Protein AF-A0A6J4HFC7-F1 (afdb_monomer_lite)

Radius of gyration: 26.29 Å; chains: 1; bounding box: 52×39×76 Å

Sequence (349 aa):
MLPPWLAQRFPADNPAAALLNLLHLAGFAVTATTVREAVAAHPSYPAVSFAALGDILTGWGLDSLPLRIGPEELAHVRLPALVLLADDGGTYGVVYEATATTVRYLHPRTGWHNDSLAQFAARWPGAALLVDPGDVHEEPDYARKREAETVRRRLDAAQRKVELVPGLLSADECDYLLGLAAPRFAPSAVIGADGVRTHAGRTSHTAKLFLPGEARLEAVCDRLAGRLGVPVRYCEYFQCVRYEAGQFYGEHLDTLDEGTPPGADEVARRGQRALTVLVYLNEDFEGGETHFPRLDRKVTPQRGAGLLFYLLDRHGKPDPDARHAGLPVFSGTKYALNVWVRTRPFREE

Structure (mmCIF, N/CA/C/O backbone):
data_AF-A0A6J4HFC7-F1
#
_entry.id   AF-A0A6J4HFC7-F1
#
loop_
_atom_site.group_PDB
_atom_site.id
_atom_site.type_symbol
_atom_site.label_atom_id
_atom_site.label_alt_id
_atom_site.label_comp_id
_atom_site.label_asym_id
_atom_site.label_entity_id
_atom_site.label_seq_id
_atom_site.pdbx_PDB_ins_code
_atom_site.Cartn_x
_atom_site.Cartn_y
_atom_site.Cartn_z
_atom_site.occupancy
_atom_site.B_iso_or_equiv
_atom_site.auth_seq_id
_atom_site.auth_comp_id
_atom_site.auth_asym_id
_atom_site.auth_atom_id
_atom_site.pdbx_PDB_model_num
ATOM 1 N N . MET A 1 1 ? -3.089 -11.859 -27.675 1.00 36.12 1 MET A N 1
ATOM 2 C CA . MET A 1 1 ? -3.767 -10.860 -26.815 1.00 36.12 1 MET A CA 1
ATOM 3 C C . MET A 1 1 ? -2.701 -10.271 -25.903 1.00 36.12 1 MET A C 1
ATOM 5 O O . MET A 1 1 ? -1.929 -11.050 -25.363 1.00 36.12 1 MET A O 1
ATOM 9 N N . LEU A 1 2 ? -2.568 -8.945 -25.822 1.00 44.84 2 LEU A N 1
ATOM 10 C CA . LEU A 1 2 ? -1.504 -8.312 -25.028 1.00 44.84 2 LEU A CA 1
ATOM 11 C C . LEU A 1 2 ? -1.776 -8.472 -23.520 1.00 44.84 2 LEU A C 1
ATOM 13 O O . LEU A 1 2 ? -2.945 -8.435 -23.127 1.00 44.84 2 LEU A O 1
ATOM 17 N N . PRO A 1 3 ? -0.744 -8.624 -22.670 1.00 43.59 3 PRO A N 1
ATOM 18 C CA . PRO A 1 3 ? -0.948 -8.709 -21.231 1.00 43.59 3 PRO A CA 1
ATOM 19 C C . PRO A 1 3 ? -1.532 -7.404 -20.647 1.00 43.59 3 PRO A C 1
ATOM 21 O O . PRO A 1 3 ? -1.077 -6.321 -21.017 1.00 43.59 3 PRO A O 1
ATOM 24 N N . PRO A 1 4 ? -2.475 -7.459 -19.685 1.00 40.72 4 PRO A N 1
ATOM 25 C CA . PRO A 1 4 ? -3.083 -6.268 -19.072 1.00 40.72 4 PRO A CA 1
ATOM 26 C C . PRO A 1 4 ? -2.095 -5.310 -18.385 1.00 40.72 4 PRO A C 1
ATOM 28 O O . PRO A 1 4 ? -2.395 -4.131 -18.218 1.00 40.72 4 PRO A O 1
ATOM 31 N N . TRP A 1 5 ? -0.914 -5.797 -17.986 1.00 52.38 5 TRP A N 1
ATOM 32 C CA . TRP A 1 5 ? 0.127 -4.994 -17.330 1.00 52.38 5 TRP A CA 1
ATOM 33 C C . TRP A 1 5 ? 0.896 -4.073 -18.288 1.00 52.38 5 TRP A C 1
ATOM 35 O O . TRP A 1 5 ? 1.606 -3.179 -17.835 1.00 52.38 5 TRP A O 1
ATOM 45 N N . LEU A 1 6 ? 0.716 -4.264 -19.596 1.00 51.03 6 LEU A N 1
ATOM 46 C CA . LEU A 1 6 ? 1.424 -3.554 -20.655 1.00 51.03 6 LEU A CA 1
ATOM 47 C C . LEU A 1 6 ? 0.826 -2.168 -20.982 1.00 51.03 6 LEU A C 1
ATOM 49 O O . LEU A 1 6 ? 1.382 -1.410 -21.774 1.00 51.03 6 LEU A O 1
ATOM 53 N N . ALA A 1 7 ? -0.323 -1.829 -20.388 1.00 41.41 7 ALA A N 1
ATOM 54 C CA . ALA A 1 7 ? -0.985 -0.533 -20.525 1.00 41.41 7 ALA A CA 1
ATOM 55 C C . ALA A 1 7 ? -0.464 0.454 -19.468 1.00 41.41 7 ALA A C 1
ATOM 57 O O . ALA A 1 7 ? -1.165 0.843 -18.531 1.00 41.41 7 ALA A O 1
ATOM 58 N N . GLN A 1 8 ? 0.796 0.852 -19.593 1.00 47.28 8 GLN A N 1
ATOM 59 C CA . GLN A 1 8 ? 1.380 1.869 -18.731 1.00 47.28 8 GLN A CA 1
ATOM 60 C C . GLN A 1 8 ? 0.958 3.279 -19.195 1.00 47.28 8 GLN A C 1
ATOM 62 O O . GLN A 1 8 ? 1.524 3.846 -20.121 1.00 47.28 8 GLN A O 1
ATOM 67 N N . ARG A 1 9 ? -0.021 3.881 -18.497 1.00 46.44 9 ARG A N 1
ATOM 68 C CA . ARG A 1 9 ? -0.224 5.345 -18.449 1.00 46.44 9 ARG A CA 1
ATOM 69 C C . ARG A 1 9 ? 0.897 5.966 -17.604 1.00 46.44 9 ARG A C 1
ATOM 71 O O . ARG A 1 9 ? 0.714 6.138 -16.403 1.00 46.44 9 ARG A O 1
ATOM 78 N N . PHE A 1 10 ? 2.063 6.240 -18.191 1.00 47.44 10 PHE A N 1
ATOM 79 C CA . PHE A 1 10 ? 3.218 6.812 -17.478 1.00 47.44 10 PHE A CA 1
ATOM 80 C C . PHE A 1 10 ? 3.604 8.151 -18.111 1.00 47.44 10 PHE A C 1
ATOM 82 O O . PHE A 1 10 ? 4.343 8.173 -19.091 1.00 47.44 10 PHE A O 1
ATOM 89 N N . PRO A 1 11 ? 3.116 9.287 -17.582 1.00 44.72 11 PRO A N 1
ATOM 90 C CA . PRO A 1 11 ? 3.412 10.585 -18.178 1.00 44.72 11 PRO A CA 1
ATOM 91 C C . PRO A 1 11 ? 4.783 11.185 -17.810 1.00 44.72 11 PRO A C 1
ATOM 93 O O . PRO A 1 11 ? 5.093 12.236 -18.357 1.00 44.72 11 PRO A O 1
ATOM 96 N N . ALA A 1 12 ? 5.591 10.597 -16.906 1.00 49.06 12 ALA A N 1
ATOM 97 C CA . ALA A 1 12 ? 6.731 11.329 -16.313 1.00 49.06 12 ALA A CA 1
ATOM 98 C C . ALA A 1 12 ? 8.105 10.618 -16.203 1.00 49.06 12 ALA A C 1
ATOM 100 O O . ALA A 1 12 ? 9.099 11.332 -16.153 1.00 49.06 12 ALA A O 1
ATOM 101 N N . ASP A 1 13 ? 8.220 9.282 -16.245 1.00 56.78 13 ASP A N 1
ATOM 102 C CA . ASP A 1 13 ? 9.521 8.587 -16.083 1.00 56.78 13 ASP A CA 1
ATOM 103 C C . ASP A 1 13 ? 9.951 7.853 -17.369 1.00 56.78 13 ASP A C 1
ATOM 105 O O . ASP A 1 13 ? 9.789 6.640 -17.505 1.00 56.78 13 ASP A O 1
ATOM 109 N N . ASN A 1 14 ? 10.499 8.601 -18.331 1.00 75.12 14 ASN A N 1
ATOM 110 C CA . ASN A 1 14 ? 10.870 8.118 -19.672 1.00 75.12 14 ASN A CA 1
ATOM 111 C C . ASN A 1 14 ? 11.854 6.913 -19.661 1.00 75.12 14 ASN A C 1
ATOM 113 O O . ASN A 1 14 ? 11.512 5.877 -20.234 1.00 75.12 14 ASN A O 1
ATOM 117 N N . PRO A 1 15 ? 13.016 6.956 -18.970 1.00 84.44 15 PRO A N 1
ATOM 118 C CA . PRO A 1 15 ? 13.951 5.824 -18.953 1.00 84.44 15 PRO A CA 1
ATOM 119 C C . PRO A 1 15 ? 13.475 4.634 -18.104 1.00 84.44 15 PRO A C 1
ATOM 121 O O . PRO A 1 15 ? 13.633 3.491 -18.524 1.00 84.44 15 PRO A O 1
ATOM 124 N N . ALA A 1 16 ? 12.860 4.868 -16.937 1.00 87.25 16 ALA A N 1
ATOM 125 C CA . ALA A 1 16 ? 12.442 3.780 -16.046 1.00 87.25 16 ALA A CA 1
ATOM 126 C C . ALA A 1 16 ? 11.273 2.971 -16.624 1.00 87.25 16 ALA A C 1
ATOM 128 O O . ALA A 1 16 ? 11.288 1.743 -16.569 1.00 87.25 16 ALA A O 1
ATOM 129 N N . ALA A 1 17 ? 10.276 3.638 -17.215 1.00 83.94 17 ALA A N 1
ATOM 130 C CA . ALA A 1 17 ? 9.160 2.945 -17.853 1.00 83.94 17 ALA A CA 1
ATOM 131 C C . ALA A 1 17 ? 9.633 2.113 -19.055 1.00 83.94 17 ALA A C 1
ATOM 133 O O . ALA A 1 17 ? 9.225 0.962 -19.216 1.00 83.94 17 ALA A O 1
ATOM 134 N N . ALA A 1 18 ? 10.521 2.667 -19.886 1.00 87.75 18 ALA A N 1
ATOM 135 C CA . ALA A 1 18 ? 11.036 1.960 -21.050 1.00 87.75 18 ALA A CA 1
ATOM 136 C C . ALA A 1 18 ? 11.929 0.767 -20.657 1.00 87.75 18 ALA A C 1
ATOM 138 O O . ALA A 1 18 ? 11.755 -0.318 -21.211 1.00 87.75 18 ALA A O 1
ATOM 139 N N . LEU A 1 19 ? 12.798 0.924 -19.649 1.00 91.44 19 LEU A N 1
ATOM 140 C CA . LEU A 1 19 ? 13.609 -0.172 -19.107 1.00 91.44 19 LEU A CA 1
ATOM 141 C C . LEU A 1 19 ? 12.741 -1.286 -18.497 1.00 91.44 19 LEU A C 1
ATOM 143 O O . LEU A 1 19 ? 12.976 -2.462 -18.757 1.00 91.44 19 LEU A O 1
ATOM 147 N N . LEU A 1 20 ? 11.703 -0.932 -17.735 1.00 90.75 20 LEU A N 1
ATOM 148 C CA . LEU A 1 20 ? 10.767 -1.904 -17.163 1.00 90.75 20 LEU A CA 1
ATOM 149 C C . LEU A 1 20 ? 10.064 -2.724 -18.254 1.00 90.75 20 LEU A C 1
ATOM 151 O O . LEU A 1 20 ? 10.001 -3.949 -18.166 1.00 90.75 20 LEU A O 1
ATOM 155 N N . ASN A 1 21 ? 9.560 -2.050 -19.292 1.00 87.31 21 ASN A N 1
ATOM 156 C CA . ASN A 1 21 ? 8.894 -2.712 -20.411 1.00 87.31 21 ASN A CA 1
ATOM 157 C C . ASN A 1 21 ? 9.854 -3.619 -21.190 1.00 87.31 21 ASN A C 1
ATOM 159 O O . ASN A 1 21 ? 9.468 -4.728 -21.552 1.00 87.31 21 ASN A O 1
ATOM 163 N N . LEU A 1 22 ? 11.092 -3.169 -21.425 1.00 92.19 22 LEU A N 1
ATOM 164 C CA . LEU A 1 22 ? 12.136 -3.977 -22.055 1.00 92.19 22 LEU A CA 1
ATOM 165 C C . LEU A 1 22 ? 12.359 -5.279 -21.283 1.00 92.19 22 LEU A C 1
ATOM 167 O O . LEU A 1 22 ? 12.294 -6.350 -21.877 1.00 92.19 22 LEU A O 1
ATOM 171 N N . LEU A 1 23 ? 12.563 -5.186 -19.969 1.00 92.56 23 LEU A N 1
ATOM 172 C CA . LEU A 1 23 ? 12.847 -6.340 -19.117 1.00 92.56 23 LEU A CA 1
ATOM 173 C C . LEU A 1 23 ? 11.690 -7.332 -19.084 1.00 92.56 23 LEU A C 1
ATOM 175 O O . LEU A 1 23 ? 11.904 -8.525 -19.282 1.00 92.56 23 LEU A O 1
ATOM 179 N N . HIS A 1 24 ? 10.452 -6.855 -18.929 1.00 89.56 24 HIS A N 1
ATOM 180 C CA . HIS A 1 24 ? 9.299 -7.756 -18.953 1.00 89.56 24 HIS A CA 1
ATOM 181 C C . HIS A 1 24 ? 9.097 -8.421 -20.319 1.00 89.56 24 HIS A C 1
ATOM 183 O O . HIS A 1 24 ? 8.718 -9.589 -20.370 1.00 89.56 24 HIS A O 1
ATOM 189 N N . LEU A 1 25 ? 9.345 -7.708 -21.423 1.00 87.62 25 LEU A N 1
ATOM 190 C CA . LEU A 1 25 ? 9.275 -8.287 -22.770 1.00 87.62 25 LEU A CA 1
ATOM 191 C C . LEU A 1 25 ? 10.420 -9.273 -23.037 1.00 87.62 25 LEU A C 1
ATOM 193 O O . LEU A 1 25 ? 10.217 -10.234 -23.775 1.00 87.62 25 LEU A O 1
ATOM 197 N N . ALA A 1 26 ? 11.585 -9.059 -22.423 1.00 89.88 26 ALA A N 1
ATOM 198 C CA . ALA A 1 26 ? 12.722 -9.976 -22.457 1.00 89.88 26 ALA A CA 1
ATOM 199 C C . ALA A 1 26 ? 12.538 -11.195 -21.531 1.00 89.88 26 ALA A C 1
ATOM 201 O O . ALA A 1 26 ? 13.394 -12.072 -21.502 1.00 89.88 26 ALA A O 1
ATOM 202 N N . GLY A 1 27 ? 11.429 -11.277 -20.785 1.00 89.31 27 GLY A N 1
ATOM 203 C CA . GLY A 1 27 ? 11.146 -12.390 -19.876 1.00 89.31 27 GLY A CA 1
ATOM 204 C C . GLY A 1 27 ? 11.825 -12.283 -18.509 1.00 89.31 27 GLY A C 1
ATOM 205 O O . GLY A 1 27 ? 11.828 -13.261 -17.770 1.00 89.31 27 GLY A O 1
ATOM 206 N N . PHE A 1 28 ? 12.362 -11.114 -18.151 1.00 92.50 28 PHE A N 1
ATOM 207 C CA . PHE A 1 28 ? 12.938 -10.850 -16.835 1.00 92.50 28 PHE A CA 1
ATOM 208 C C . PHE A 1 28 ? 11.901 -10.227 -15.891 1.00 92.50 28 PHE A C 1
ATOM 210 O O . PHE A 1 28 ? 11.383 -9.127 -16.121 1.00 92.50 28 PHE A O 1
ATOM 217 N N . ALA A 1 29 ? 11.585 -10.925 -14.804 1.00 92.31 29 ALA A N 1
ATOM 218 C CA . ALA A 1 29 ? 10.619 -10.491 -13.812 1.00 92.31 29 ALA A CA 1
ATOM 219 C C . ALA A 1 29 ? 11.246 -9.488 -12.829 1.00 92.31 29 ALA A C 1
ATOM 221 O O . ALA A 1 29 ? 12.048 -9.827 -11.965 1.00 92.31 29 ALA A O 1
ATOM 222 N N . VAL A 1 30 ? 10.841 -8.224 -12.952 1.00 92.75 30 VAL A N 1
ATOM 223 C CA . VAL A 1 30 ? 11.290 -7.124 -12.089 1.00 92.75 30 VAL A CA 1
ATOM 224 C C . VAL A 1 30 ? 10.116 -6.233 -11.695 1.00 92.75 30 VAL A C 1
ATOM 226 O O . VAL A 1 30 ? 9.122 -6.107 -12.419 1.00 92.75 30 VAL A O 1
ATOM 229 N N . THR A 1 31 ? 10.172 -5.636 -10.516 1.00 92.00 31 THR A N 1
ATOM 230 C CA . THR A 1 31 ? 9.164 -4.695 -10.028 1.00 92.00 31 THR A CA 1
ATOM 231 C C . THR A 1 31 ? 9.395 -3.293 -10.588 1.00 92.00 31 THR A C 1
ATOM 233 O O . THR A 1 31 ? 10.522 -2.874 -10.854 1.00 92.00 31 THR A O 1
ATOM 236 N N . ALA A 1 32 ? 8.314 -2.524 -10.757 1.00 89.25 32 ALA A N 1
ATOM 237 C CA . ALA A 1 32 ? 8.424 -1.135 -11.209 1.00 89.25 32 ALA A CA 1
ATOM 238 C C . ALA A 1 32 ? 9.190 -0.270 -10.193 1.00 89.25 32 ALA A C 1
ATOM 240 O O . ALA A 1 32 ? 9.837 0.705 -10.566 1.00 89.25 32 ALA A O 1
ATOM 241 N N . THR A 1 33 ? 9.102 -0.636 -8.914 1.00 88.38 33 THR A N 1
ATOM 242 C CA . THR A 1 33 ? 9.824 -0.016 -7.799 1.00 88.38 33 THR A CA 1
ATOM 243 C C . THR A 1 33 ? 11.327 -0.129 -7.979 1.00 88.38 33 THR A C 1
ATOM 245 O O . THR A 1 33 ? 11.986 0.905 -8.036 1.00 88.38 33 THR A O 1
ATOM 248 N N . THR A 1 34 ? 11.843 -1.352 -8.144 1.00 92.50 34 THR A N 1
ATOM 249 C CA . THR A 1 34 ? 13.277 -1.595 -8.338 1.00 92.50 34 THR A CA 1
ATOM 250 C C . THR A 1 34 ? 13.814 -0.797 -9.517 1.00 92.50 34 THR A C 1
ATOM 252 O O . THR A 1 34 ? 14.826 -0.111 -9.389 1.00 92.50 34 THR A O 1
ATOM 255 N N . VAL A 1 35 ? 13.108 -0.826 -10.653 1.00 91.88 35 VAL A N 1
ATOM 256 C CA . VAL A 1 35 ? 13.547 -0.100 -11.851 1.00 91.88 35 VAL A CA 1
ATOM 257 C C . VAL A 1 35 ? 13.568 1.410 -11.617 1.00 91.88 35 VAL A C 1
ATOM 259 O O . VAL A 1 35 ? 14.553 2.069 -11.942 1.00 91.88 35 VAL A O 1
ATOM 262 N N . ARG A 1 36 ? 12.508 1.973 -11.025 1.00 88.00 36 ARG A N 1
ATOM 263 C CA . ARG A 1 36 ? 12.439 3.411 -10.729 1.00 88.00 36 ARG A CA 1
ATOM 264 C C . ARG A 1 36 ? 13.534 3.859 -9.770 1.00 88.00 36 ARG A C 1
ATOM 266 O O . ARG A 1 36 ? 14.158 4.884 -10.020 1.00 88.00 36 ARG A O 1
ATOM 273 N N . GLU A 1 37 ? 13.751 3.118 -8.689 1.00 89.31 37 GLU A N 1
ATOM 274 C CA . GLU A 1 37 ? 14.757 3.459 -7.682 1.00 89.31 37 GLU A CA 1
ATOM 275 C C . GLU A 1 37 ? 16.169 3.370 -8.258 1.00 89.31 37 GLU A C 1
ATOM 277 O O . GLU A 1 37 ? 16.948 4.298 -8.065 1.00 89.31 37 GLU A O 1
ATOM 282 N N . ALA A 1 38 ? 16.482 2.331 -9.037 1.00 92.44 38 ALA A N 1
ATOM 283 C CA . ALA A 1 38 ? 17.795 2.203 -9.666 1.00 92.44 38 ALA A CA 1
ATOM 284 C C . ALA A 1 38 ? 18.071 3.321 -10.681 1.00 92.44 38 ALA A C 1
ATOM 286 O O . ALA A 1 38 ? 19.151 3.908 -10.680 1.00 92.44 38 ALA A O 1
ATOM 287 N N . VAL A 1 39 ? 17.079 3.666 -11.508 1.00 90.88 39 VAL A N 1
ATOM 288 C CA . VAL A 1 39 ? 17.199 4.764 -12.478 1.00 90.88 39 VAL A CA 1
ATOM 289 C C . VAL A 1 39 ? 17.336 6.117 -11.774 1.00 90.88 39 VAL A C 1
ATOM 291 O O . VAL A 1 39 ? 18.172 6.920 -12.181 1.00 90.88 39 VAL A O 1
ATOM 294 N N . ALA A 1 40 ? 16.559 6.369 -10.716 1.00 88.44 40 ALA A N 1
ATOM 295 C CA . ALA A 1 40 ? 16.613 7.618 -9.955 1.00 88.44 40 ALA A CA 1
ATOM 296 C C . ALA A 1 40 ? 17.887 7.759 -9.103 1.00 88.44 40 ALA A C 1
ATOM 298 O O . ALA A 1 40 ? 18.349 8.875 -8.879 1.00 88.44 40 ALA A O 1
ATOM 299 N N . ALA A 1 41 ? 18.450 6.645 -8.628 1.00 90.31 41 ALA A N 1
ATOM 300 C CA . ALA A 1 41 ? 19.681 6.623 -7.840 1.00 90.31 41 ALA A CA 1
ATOM 301 C C . ALA A 1 41 ? 20.952 6.731 -8.697 1.00 90.31 41 ALA A C 1
ATOM 303 O O . ALA A 1 41 ? 22.029 6.991 -8.159 1.00 90.31 41 ALA A O 1
ATOM 304 N N . HIS A 1 42 ? 20.855 6.527 -10.015 1.00 92.56 42 HIS A N 1
ATOM 305 C CA . HIS A 1 42 ? 22.013 6.598 -10.895 1.00 92.56 42 HIS A CA 1
ATOM 306 C C . HIS A 1 42 ? 22.585 8.033 -10.951 1.00 92.56 42 HIS A C 1
ATOM 308 O O . HIS A 1 42 ? 21.817 8.978 -11.152 1.00 92.56 42 HIS A O 1
ATOM 314 N N . PRO A 1 43 ? 23.918 8.237 -10.869 1.00 91.38 43 PRO A N 1
ATOM 315 C CA . PRO A 1 43 ? 24.531 9.575 -10.845 1.00 91.38 43 PRO A CA 1
ATOM 316 C C . PRO A 1 43 ? 24.204 10.472 -12.044 1.00 91.38 43 PRO A C 1
ATOM 318 O O . PRO A 1 43 ? 24.319 11.691 -11.961 1.00 91.38 43 PRO A O 1
ATOM 321 N N . SER A 1 44 ? 23.822 9.876 -13.174 1.00 86.88 44 SER A N 1
ATOM 322 C CA . SER A 1 44 ? 23.463 10.606 -14.393 1.00 86.88 44 SER A CA 1
ATOM 323 C C . SER A 1 44 ? 21.991 11.032 -14.454 1.00 86.88 44 SER A C 1
ATOM 325 O O . SER A 1 44 ? 21.586 11.642 -15.443 1.00 86.88 44 SER A O 1
ATOM 327 N N . TYR A 1 45 ? 21.158 10.680 -13.471 1.00 83.19 45 TYR A N 1
ATOM 328 C CA . TYR A 1 45 ? 19.749 11.075 -13.452 1.00 83.19 45 TYR A CA 1
ATOM 329 C C . TYR A 1 45 ? 19.610 12.613 -13.394 1.00 83.19 45 TYR A C 1
ATOM 331 O O . TYR A 1 45 ? 20.334 13.255 -12.632 1.00 83.19 45 TYR A O 1
ATOM 339 N N . PRO A 1 46 ? 18.701 13.245 -14.172 1.00 77.00 46 PRO A N 1
ATOM 340 C CA . PRO A 1 46 ? 17.646 12.651 -15.009 1.00 77.00 46 PRO A CA 1
ATOM 341 C C . PRO A 1 46 ? 18.065 12.280 -16.445 1.00 77.00 46 PRO A C 1
ATOM 343 O O . PRO A 1 46 ? 17.280 11.672 -17.173 1.00 77.00 46 PRO A O 1
ATOM 346 N N . ALA A 1 47 ? 19.287 12.609 -16.869 1.00 79.69 47 ALA A N 1
ATOM 347 C CA . ALA A 1 47 ? 19.812 12.347 -18.212 1.00 79.69 47 ALA A CA 1
ATOM 348 C C . ALA A 1 47 ? 20.471 10.955 -18.314 1.00 79.69 47 ALA A C 1
ATOM 350 O O . ALA A 1 47 ? 21.672 10.812 -18.548 1.00 79.69 47 ALA A O 1
ATOM 351 N N . VAL A 1 48 ? 19.682 9.902 -18.104 1.00 83.12 48 VAL A N 1
ATOM 352 C CA . VAL A 1 48 ? 20.164 8.512 -18.128 1.00 83.12 48 VAL A CA 1
ATOM 353 C C . VAL A 1 48 ? 20.397 8.067 -19.574 1.00 83.12 48 VAL A C 1
ATOM 355 O O . VAL A 1 48 ? 19.463 8.111 -20.367 1.00 83.12 48 VAL A O 1
ATOM 358 N N . SER A 1 49 ? 21.629 7.674 -19.920 1.00 89.12 49 SER A N 1
ATOM 359 C CA . SER A 1 49 ? 22.052 7.191 -21.249 1.00 89.12 49 SER A CA 1
ATOM 360 C C . SER A 1 49 ? 22.001 5.658 -21.354 1.00 89.12 49 SER A C 1
ATOM 362 O O . SER A 1 49 ? 21.820 4.980 -20.347 1.00 89.12 49 SER A O 1
ATOM 364 N N . PHE A 1 50 ? 22.229 5.075 -22.540 1.00 91.44 50 PHE A N 1
ATOM 365 C CA . PHE A 1 50 ? 22.364 3.612 -22.666 1.00 91.44 50 PHE A CA 1
ATOM 366 C C . PHE A 1 50 ? 23.524 3.030 -21.858 1.00 91.44 50 PHE A C 1
ATOM 368 O O . PHE A 1 50 ? 23.383 1.926 -21.352 1.00 91.44 50 PHE A O 1
ATOM 375 N N . ALA A 1 51 ? 24.631 3.761 -21.699 1.00 90.19 51 ALA A N 1
ATOM 376 C CA . ALA A 1 51 ? 25.728 3.318 -20.840 1.00 90.19 51 ALA A CA 1
ATOM 377 C C . ALA A 1 51 ? 25.265 3.224 -19.378 1.00 90.19 51 ALA A C 1
ATOM 379 O O . ALA A 1 51 ? 25.409 2.180 -18.761 1.00 90.19 51 ALA A O 1
ATOM 380 N N . ALA A 1 52 ? 24.582 4.260 -18.880 1.00 91.75 52 ALA A N 1
ATOM 381 C CA . ALA A 1 52 ? 24.017 4.264 -17.532 1.00 91.75 52 ALA A CA 1
ATOM 382 C C . ALA A 1 52 ? 22.963 3.159 -17.321 1.00 91.75 52 ALA A C 1
ATOM 384 O O . ALA A 1 52 ? 22.909 2.532 -16.267 1.00 91.75 52 ALA A O 1
ATOM 385 N N . LEU A 1 53 ? 22.117 2.896 -18.324 1.00 93.19 53 LEU A N 1
ATOM 386 C CA . LEU A 1 53 ? 21.167 1.780 -18.271 1.00 93.19 53 LEU A CA 1
ATOM 387 C C . LEU A 1 53 ? 21.889 0.425 -18.285 1.00 93.19 53 LEU A C 1
ATOM 389 O O . LEU A 1 53 ? 21.477 -0.477 -17.563 1.00 93.19 53 LEU A O 1
ATOM 393 N N . GLY A 1 54 ? 22.973 0.293 -19.053 1.00 93.88 54 GLY A N 1
ATOM 394 C CA . GLY A 1 54 ? 23.832 -0.890 -19.052 1.00 93.88 54 GLY A CA 1
ATOM 395 C C . GLY A 1 54 ? 24.517 -1.129 -17.705 1.00 93.88 54 GLY A C 1
ATOM 396 O O . GLY A 1 54 ? 24.556 -2.267 -17.241 1.00 93.88 54 GLY A O 1
ATOM 397 N N . ASP A 1 55 ? 24.969 -0.070 -17.029 1.00 93.25 55 ASP A N 1
ATOM 398 C CA . ASP A 1 55 ? 25.544 -0.151 -15.679 1.00 93.25 55 ASP A CA 1
ATOM 399 C C . ASP A 1 55 ? 24.506 -0.662 -14.662 1.00 93.25 55 ASP A C 1
ATOM 401 O O . ASP A 1 55 ? 24.800 -1.547 -13.855 1.00 93.25 55 ASP A O 1
ATOM 405 N N . ILE A 1 56 ? 23.264 -0.161 -14.737 1.00 93.31 56 ILE A N 1
ATOM 406 C CA . ILE A 1 56 ? 22.144 -0.638 -13.905 1.00 93.31 56 ILE A CA 1
ATOM 407 C C . ILE A 1 56 ? 21.873 -2.129 -14.154 1.00 93.31 56 ILE A C 1
ATOM 409 O O . ILE A 1 56 ? 21.754 -2.896 -13.200 1.00 93.31 56 ILE A O 1
ATOM 413 N N . LEU A 1 57 ? 21.793 -2.539 -15.424 1.00 93.50 57 LEU A N 1
ATOM 414 C CA . LEU A 1 57 ? 21.554 -3.930 -15.826 1.00 93.50 57 LEU A CA 1
ATOM 415 C C . LEU A 1 57 ? 22.676 -4.862 -15.355 1.00 93.50 57 LEU A C 1
ATOM 417 O O . LEU A 1 57 ? 22.397 -5.917 -14.785 1.00 93.50 57 LEU A O 1
ATOM 421 N N . THR A 1 58 ? 23.930 -4.426 -15.487 1.00 91.75 58 THR A N 1
ATOM 422 C CA . THR A 1 58 ? 25.108 -5.152 -14.989 1.00 91.75 58 THR A CA 1
ATOM 423 C C . THR A 1 58 ? 25.028 -5.345 -13.474 1.00 91.75 58 THR A C 1
ATOM 425 O O . THR A 1 58 ? 25.321 -6.426 -12.967 1.00 91.75 58 THR A O 1
ATOM 428 N N . GLY A 1 59 ? 24.554 -4.333 -12.737 1.00 88.19 59 GLY A N 1
ATOM 429 C CA . GLY A 1 59 ? 24.291 -4.434 -11.298 1.00 88.19 59 GLY A CA 1
ATOM 430 C C . GLY A 1 59 ? 23.239 -5.486 -10.917 1.00 88.19 59 GLY A C 1
ATOM 431 O O . GLY A 1 59 ? 23.209 -5.927 -9.768 1.00 88.19 59 GLY A O 1
ATOM 432 N N . TRP A 1 60 ? 22.400 -5.917 -11.861 1.00 89.06 60 TRP A N 1
ATOM 433 C CA . TRP A 1 60 ? 21.432 -7.008 -11.698 1.00 89.06 60 TRP A CA 1
ATOM 434 C C . TRP A 1 60 ? 21.900 -8.336 -12.307 1.00 89.06 60 TRP A C 1
ATOM 436 O O . TRP A 1 60 ? 21.138 -9.300 -12.300 1.00 89.06 60 TRP A O 1
ATOM 446 N N . GLY A 1 61 ? 23.138 -8.400 -12.806 1.00 88.75 61 GLY A N 1
ATOM 447 C CA . GLY A 1 61 ? 23.688 -9.585 -13.466 1.00 88.75 61 GLY A CA 1
ATOM 448 C C . GLY A 1 61 ? 23.123 -9.829 -14.867 1.00 88.75 61 GLY A C 1
ATOM 449 O O . GLY A 1 61 ? 23.151 -10.964 -15.328 1.00 88.75 61 GLY A O 1
ATOM 450 N N . LEU A 1 62 ? 22.586 -8.792 -15.517 1.00 91.69 62 LEU A N 1
ATOM 451 C CA . LEU A 1 62 ? 22.049 -8.870 -16.873 1.00 91.69 62 LEU A CA 1
ATOM 452 C C . LEU A 1 62 ? 23.057 -8.310 -17.868 1.00 91.69 62 LEU A C 1
ATOM 454 O O . LEU A 1 62 ? 23.529 -7.178 -17.716 1.00 91.69 62 LEU A O 1
ATOM 458 N N . ASP A 1 63 ? 23.320 -9.075 -18.921 1.00 92.06 63 ASP A N 1
ATOM 459 C CA . ASP A 1 63 ? 24.165 -8.613 -20.008 1.00 92.06 63 ASP A CA 1
ATOM 460 C C . ASP A 1 63 ? 23.392 -7.628 -20.881 1.00 92.06 63 ASP A C 1
ATOM 462 O O . ASP A 1 63 ? 22.201 -7.785 -21.178 1.00 92.06 63 ASP A O 1
ATOM 466 N N . SER A 1 64 ? 24.084 -6.580 -21.314 1.00 94.25 64 SER A N 1
ATOM 467 C CA . SER A 1 64 ? 23.513 -5.595 -22.219 1.00 94.25 64 SER A CA 1
ATOM 468 C C . SER A 1 64 ? 24.516 -5.178 -23.278 1.00 94.25 64 SER A C 1
ATOM 470 O O . SER A 1 64 ? 25.721 -5.108 -23.032 1.00 94.25 64 SER A O 1
ATOM 472 N N . LEU A 1 65 ? 24.011 -4.920 -24.482 1.00 94.00 65 LEU A N 1
ATOM 473 C CA . LEU A 1 65 ? 24.837 -4.591 -25.636 1.00 94.00 65 LEU A CA 1
ATOM 474 C C . LEU A 1 65 ? 24.311 -3.321 -26.312 1.00 94.00 65 LEU A C 1
ATOM 476 O O . LEU A 1 65 ? 23.281 -3.375 -26.994 1.00 94.00 65 LEU A O 1
ATOM 480 N N . PRO A 1 66 ? 24.986 -2.170 -26.140 1.00 93.69 66 PRO A N 1
ATOM 481 C CA . PRO A 1 66 ? 24.677 -0.979 -26.912 1.00 93.69 66 PRO A CA 1
ATOM 482 C C . PRO A 1 66 ? 25.149 -1.164 -28.359 1.00 93.69 66 PRO A C 1
ATOM 484 O O . PRO A 1 66 ? 26.291 -1.542 -28.616 1.00 93.69 66 PRO A O 1
ATOM 487 N N . LEU A 1 67 ? 24.272 -0.865 -29.313 1.00 93.25 67 LEU A N 1
ATOM 488 C CA . LEU A 1 67 ? 24.506 -1.011 -30.746 1.00 93.25 67 LEU A CA 1
ATOM 489 C C . LEU A 1 67 ? 24.224 0.293 -31.494 1.00 93.25 67 LEU A C 1
ATOM 491 O O . LEU A 1 67 ? 23.318 1.059 -31.145 1.00 93.25 67 LEU A O 1
ATOM 495 N N . ARG A 1 68 ? 24.977 0.503 -32.579 1.00 94.75 68 ARG A N 1
ATOM 496 C CA . ARG A 1 68 ? 24.660 1.480 -33.623 1.00 94.75 68 ARG A CA 1
ATOM 497 C C . ARG A 1 68 ? 24.444 0.733 -34.934 1.00 94.75 68 ARG A C 1
ATOM 499 O O . ARG A 1 68 ? 25.408 0.241 -35.507 1.00 94.75 68 ARG A O 1
ATOM 506 N N . ILE A 1 69 ? 23.194 0.640 -35.367 1.00 94.81 69 ILE A N 1
ATOM 507 C CA . ILE A 1 69 ? 22.760 -0.166 -36.515 1.00 94.81 69 ILE A CA 1
ATOM 508 C C . ILE A 1 69 ? 21.810 0.626 -37.417 1.00 94.81 69 ILE A C 1
ATOM 510 O O . ILE A 1 69 ? 21.155 1.574 -36.973 1.00 94.81 69 ILE A O 1
ATOM 514 N N . GLY A 1 70 ? 21.741 0.249 -38.689 1.00 94.06 70 GLY A N 1
ATOM 515 C CA . GLY A 1 70 ? 20.788 0.791 -39.651 1.00 94.06 70 GLY A CA 1
ATOM 516 C C . GLY A 1 70 ? 19.387 0.160 -39.550 1.00 94.06 70 GLY A C 1
ATOM 517 O O . GLY A 1 70 ? 19.209 -0.885 -38.921 1.00 94.06 70 GLY A O 1
ATOM 518 N N . PRO A 1 71 ? 18.373 0.754 -40.212 1.00 91.81 71 PRO A N 1
ATOM 519 C CA . PRO A 1 71 ? 17.008 0.216 -40.268 1.00 91.81 71 PRO A CA 1
ATOM 520 C C . PRO A 1 71 ? 16.923 -1.230 -40.762 1.00 91.81 71 PRO A C 1
ATOM 522 O O . PRO A 1 71 ? 16.218 -2.039 -40.170 1.00 91.81 71 PRO A O 1
ATOM 525 N N . GLU A 1 72 ? 17.664 -1.581 -41.811 1.00 90.69 72 GLU A N 1
ATOM 526 C CA . GLU A 1 72 ? 17.629 -2.930 -42.394 1.00 90.69 72 GLU A CA 1
ATOM 527 C C . GLU A 1 72 ? 18.261 -3.989 -41.472 1.00 90.69 72 GLU A C 1
ATOM 529 O O . GLU A 1 72 ? 17.858 -5.153 -41.469 1.00 90.69 72 GLU A O 1
ATOM 534 N N . GLU A 1 73 ? 19.214 -3.588 -40.630 1.00 93.69 73 GLU A N 1
ATOM 535 C CA . GLU A 1 73 ? 19.869 -4.466 -39.655 1.00 93.69 73 GLU A CA 1
ATOM 536 C C . GLU A 1 73 ? 18.971 -4.757 -38.443 1.00 93.69 73 GLU A C 1
ATOM 538 O O . GLU A 1 73 ? 19.131 -5.790 -37.795 1.00 93.69 73 GLU A O 1
ATOM 543 N N . LEU A 1 74 ? 17.979 -3.902 -38.158 1.00 92.25 74 LEU A N 1
ATOM 544 C CA . LEU A 1 74 ? 17.071 -4.061 -37.016 1.00 92.25 74 LEU A CA 1
ATOM 545 C C . LEU A 1 74 ? 16.258 -5.365 -37.075 1.00 92.25 74 LEU A C 1
ATOM 547 O O . LEU A 1 74 ? 15.946 -5.940 -36.037 1.00 92.25 74 LEU A O 1
ATOM 551 N N . ALA A 1 75 ? 15.945 -5.861 -38.275 1.00 90.44 75 ALA A N 1
ATOM 552 C CA . ALA A 1 75 ? 15.256 -7.142 -38.458 1.00 90.44 75 ALA A CA 1
ATOM 553 C C . ALA A 1 75 ? 16.143 -8.367 -38.145 1.00 90.44 75 ALA A C 1
ATOM 555 O O . ALA A 1 75 ? 15.636 -9.483 -38.052 1.00 90.44 75 ALA A O 1
ATOM 556 N N . HIS A 1 76 ? 17.456 -8.170 -37.988 1.00 92.06 76 HIS A N 1
ATOM 557 C CA . HIS A 1 76 ? 18.443 -9.236 -37.806 1.00 92.06 76 HIS A CA 1
ATOM 558 C C . HIS A 1 76 ? 19.003 -9.312 -36.378 1.00 92.06 76 HIS A C 1
ATOM 560 O O . HIS A 1 76 ? 19.767 -10.227 -36.070 1.00 92.06 76 HIS A O 1
ATOM 566 N N . VAL A 1 77 ? 18.638 -8.375 -35.498 1.00 91.62 77 VAL A N 1
ATOM 567 C CA . VAL A 1 77 ? 19.044 -8.406 -34.087 1.00 91.62 77 VAL A CA 1
ATOM 568 C C . VAL A 1 77 ? 18.044 -9.177 -33.225 1.00 91.62 77 VAL A C 1
ATOM 570 O O . VAL A 1 77 ? 16.863 -9.297 -33.551 1.00 91.62 77 VAL A O 1
ATOM 573 N N . ARG A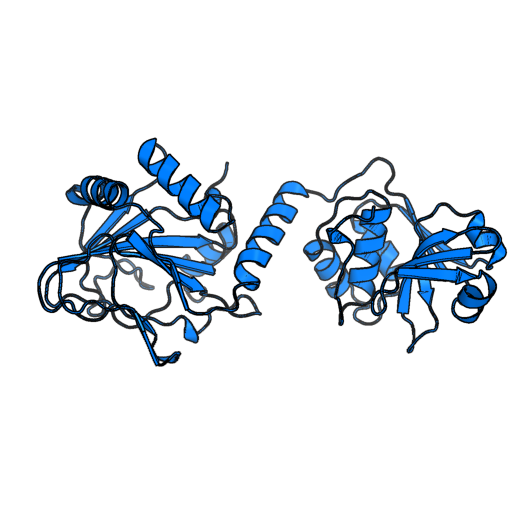 1 78 ? 18.513 -9.691 -32.083 1.00 90.62 78 ARG A N 1
ATOM 574 C CA . ARG A 1 78 ? 17.660 -10.358 -31.093 1.00 90.62 78 ARG A CA 1
ATOM 575 C C . ARG A 1 78 ? 16.825 -9.309 -30.349 1.00 90.62 78 ARG A C 1
ATOM 577 O O . ARG A 1 78 ? 17.341 -8.607 -29.490 1.00 90.62 78 ARG A O 1
ATOM 584 N N . LEU A 1 79 ? 15.546 -9.211 -30.699 1.00 93.12 79 LEU A N 1
ATOM 585 C CA . LEU A 1 79 ? 14.556 -8.360 -30.031 1.00 93.12 79 LEU A CA 1
ATOM 586 C C . LEU A 1 79 ? 13.971 -9.058 -28.783 1.00 93.12 79 LEU A C 1
ATOM 588 O O . LEU A 1 79 ? 13.961 -10.291 -28.740 1.00 93.12 79 LEU A O 1
ATOM 592 N N . PRO A 1 80 ? 13.453 -8.313 -27.783 1.00 94.81 80 PRO A N 1
ATOM 593 C CA . PRO A 1 80 ? 13.202 -6.868 -27.778 1.00 94.81 80 PRO A CA 1
ATOM 594 C C . PRO A 1 80 ? 14.461 -6.008 -27.595 1.00 94.81 80 PRO A C 1
ATOM 596 O O . PRO A 1 80 ? 15.450 -6.438 -27.011 1.00 94.81 80 PRO A O 1
ATOM 599 N N . ALA A 1 81 ? 14.398 -4.764 -28.069 1.00 95.62 81 ALA A N 1
ATOM 600 C CA . ALA A 1 81 ? 15.479 -3.788 -27.952 1.00 95.62 81 ALA A CA 1
ATOM 601 C C . ALA A 1 81 ? 14.956 -2.443 -27.450 1.00 95.62 81 ALA A C 1
ATOM 603 O O . ALA A 1 81 ? 13.915 -1.959 -27.902 1.00 95.62 81 ALA A O 1
ATOM 604 N N . LEU A 1 82 ? 15.705 -1.801 -26.559 1.00 94.81 82 LEU A N 1
ATOM 605 C CA . LEU A 1 82 ? 15.457 -0.414 -26.192 1.00 94.81 82 LEU A CA 1
ATOM 606 C C . LEU A 1 82 ? 16.063 0.494 -27.263 1.00 94.81 82 LEU A C 1
ATOM 608 O O . LEU A 1 82 ? 17.202 0.296 -27.671 1.00 94.81 82 LEU A O 1
ATOM 612 N N . VAL A 1 83 ? 15.326 1.498 -27.717 1.00 94.25 83 VAL A N 1
ATOM 613 C CA . VAL A 1 83 ? 15.764 2.447 -28.747 1.00 94.25 83 VAL A CA 1
ATOM 614 C C . VAL A 1 83 ? 15.615 3.875 -28.253 1.00 94.25 83 VAL A C 1
ATOM 616 O O . VAL A 1 83 ? 14.753 4.161 -27.424 1.00 94.25 83 VAL A O 1
ATOM 619 N N . LEU A 1 84 ? 16.434 4.780 -28.785 1.00 90.94 84 LEU A N 1
ATOM 620 C CA . LEU A 1 84 ? 16.281 6.213 -28.557 1.00 90.94 84 LEU A CA 1
ATOM 621 C C . LEU A 1 84 ? 15.661 6.855 -29.798 1.00 90.94 84 LEU A C 1
ATOM 623 O O . LEU A 1 84 ? 16.317 6.962 -30.830 1.00 90.94 84 LEU A O 1
ATOM 627 N N . LEU A 1 85 ? 14.401 7.261 -29.703 1.00 90.56 85 LEU A N 1
ATOM 628 C CA . LEU A 1 85 ? 13.687 7.991 -30.746 1.00 90.56 85 LEU A CA 1
ATOM 629 C C . LEU A 1 85 ? 14.030 9.482 -30.659 1.00 90.56 85 LEU A C 1
ATOM 631 O O . LEU A 1 85 ? 14.145 10.033 -29.565 1.00 90.56 85 LEU A O 1
ATOM 635 N N . ALA A 1 86 ? 14.158 10.142 -31.806 1.00 87.31 86 ALA A N 1
ATOM 636 C CA . ALA A 1 86 ? 14.452 11.571 -31.926 1.00 87.31 86 ALA A CA 1
ATOM 637 C C . ALA A 1 86 ? 13.245 12.480 -31.600 1.00 87.31 86 ALA A C 1
ATOM 639 O O . ALA A 1 86 ? 13.357 13.704 -31.665 1.00 87.31 86 ALA A O 1
ATOM 640 N N . ASP A 1 87 ? 12.106 11.894 -31.226 1.00 80.19 87 ASP A N 1
ATOM 641 C CA . ASP A 1 87 ? 10.870 12.597 -30.882 1.00 80.19 87 ASP A CA 1
ATOM 642 C C . ASP A 1 87 ? 11.008 13.391 -29.564 1.00 80.19 87 ASP A C 1
ATOM 644 O O . ASP A 1 87 ? 11.554 12.888 -28.574 1.00 80.19 87 ASP A O 1
ATOM 648 N N . ASP A 1 88 ? 10.475 14.623 -29.543 1.00 65.88 88 ASP A N 1
ATOM 649 C CA . ASP A 1 88 ? 10.381 15.531 -28.381 1.00 65.88 88 ASP A CA 1
ATOM 650 C C . ASP A 1 88 ? 11.671 15.656 -27.537 1.00 65.88 88 ASP A C 1
ATOM 652 O O . ASP A 1 88 ? 11.627 15.663 -26.307 1.00 65.88 88 ASP A O 1
ATOM 656 N N . GLY A 1 89 ? 12.840 15.740 -28.183 1.00 67.44 89 GLY A N 1
ATOM 657 C CA . GLY A 1 89 ? 14.125 15.910 -27.488 1.00 67.44 89 GLY A CA 1
ATOM 658 C C . GLY A 1 89 ? 14.775 14.616 -26.983 1.00 67.44 89 GLY A C 1
ATOM 659 O O . GLY A 1 89 ? 15.752 14.688 -26.240 1.00 67.44 89 GLY A O 1
ATOM 660 N N . GLY A 1 90 ? 14.280 13.448 -27.407 1.00 78.25 90 GLY A N 1
ATOM 661 C CA . GLY A 1 90 ? 14.853 12.142 -27.077 1.00 78.25 90 GLY A CA 1
ATOM 662 C C . GLY A 1 90 ? 13.913 11.312 -26.208 1.00 78.25 90 GLY A C 1
ATOM 663 O O . GLY A 1 90 ? 13.726 11.582 -25.020 1.00 78.25 90 GLY A O 1
ATOM 664 N N . THR A 1 91 ? 13.322 10.271 -26.789 1.00 84.88 91 THR A N 1
ATOM 665 C CA . THR A 1 91 ? 12.368 9.401 -26.091 1.00 84.88 91 THR A CA 1
ATOM 666 C C . THR A 1 91 ? 12.777 7.941 -26.187 1.00 84.88 91 THR A C 1
ATOM 668 O O . THR A 1 91 ? 13.043 7.444 -27.277 1.00 84.88 91 THR A O 1
ATOM 671 N N . TYR A 1 92 ? 12.814 7.238 -25.055 1.00 88.88 92 TYR A N 1
ATOM 672 C CA . TYR A 1 92 ? 13.086 5.807 -25.058 1.00 88.88 92 TYR A CA 1
ATOM 673 C C . TYR A 1 92 ? 11.854 5.040 -25.532 1.00 88.88 92 TYR A C 1
ATOM 675 O O . TYR A 1 92 ? 10.765 5.242 -25.007 1.00 88.88 92 TYR A O 1
ATOM 683 N N . GLY A 1 93 ? 12.016 4.156 -26.510 1.00 90.12 93 GLY A N 1
ATOM 684 C CA . GLY A 1 93 ? 10.985 3.221 -26.962 1.00 90.12 93 GLY A CA 1
ATOM 685 C C . GLY A 1 93 ? 11.476 1.783 -26.858 1.00 90.12 93 GLY A C 1
ATOM 686 O O . GLY A 1 93 ? 12.678 1.550 -26.758 1.00 90.12 93 GLY A O 1
ATOM 687 N N . VAL A 1 94 ? 10.565 0.812 -26.899 1.00 93.25 94 VAL A N 1
ATOM 688 C CA . VAL A 1 94 ? 10.935 -0.614 -26.924 1.00 93.25 94 VAL A CA 1
ATOM 689 C C . VAL A 1 94 ? 10.465 -1.232 -28.230 1.00 93.25 94 VAL A C 1
ATOM 691 O O . VAL A 1 94 ? 9.262 -1.363 -28.453 1.00 93.25 94 VAL A O 1
ATOM 694 N N . VAL A 1 95 ? 11.401 -1.606 -29.098 1.00 95.25 95 VAL A N 1
ATOM 695 C CA . VAL A 1 95 ? 11.108 -2.376 -30.309 1.00 95.25 95 VAL A CA 1
ATOM 696 C C . VAL A 1 95 ? 10.887 -3.824 -29.906 1.00 95.25 95 VAL A C 1
ATOM 698 O O . VAL A 1 95 ? 11.738 -4.435 -29.265 1.00 95.25 95 VAL A O 1
ATOM 701 N N . TYR A 1 96 ? 9.729 -4.359 -30.276 1.00 92.56 96 TYR A N 1
ATOM 702 C CA . TYR A 1 96 ? 9.332 -5.730 -29.971 1.00 92.56 96 TYR A CA 1
ATOM 703 C C . TYR A 1 96 ? 9.549 -6.663 -31.161 1.00 92.56 96 TYR A C 1
ATOM 705 O O . TYR A 1 96 ? 9.975 -7.799 -30.995 1.00 92.56 96 TYR A O 1
ATOM 713 N N . GLU A 1 97 ? 9.244 -6.180 -32.362 1.00 93.88 97 GLU A N 1
ATOM 714 C CA . GLU A 1 97 ? 9.315 -6.958 -33.593 1.00 93.88 97 GLU A CA 1
ATOM 715 C C . GLU A 1 97 ? 9.725 -6.031 -34.738 1.00 93.88 97 GLU A C 1
ATOM 717 O O . GLU A 1 97 ? 9.216 -4.913 -34.844 1.00 93.88 97 GLU A O 1
ATOM 722 N N . ALA A 1 98 ? 10.631 -6.489 -35.595 1.00 95.25 98 ALA A N 1
ATOM 723 C CA . ALA A 1 98 ? 11.034 -5.782 -36.800 1.00 95.25 98 ALA A CA 1
ATOM 724 C C . ALA A 1 98 ? 11.115 -6.772 -37.961 1.00 95.25 98 ALA A C 1
ATOM 726 O O . ALA A 1 98 ? 11.663 -7.865 -37.831 1.00 95.25 98 ALA A O 1
ATOM 727 N N . THR A 1 99 ? 10.554 -6.377 -39.096 1.00 94.44 99 THR A N 1
ATOM 728 C CA . THR A 1 99 ? 10.629 -7.101 -40.364 1.00 94.44 99 THR A CA 1
ATOM 729 C C . THR A 1 99 ? 11.312 -6.216 -41.403 1.00 94.44 99 THR A C 1
ATOM 731 O O . THR A 1 99 ? 11.600 -5.047 -41.151 1.00 94.44 99 THR A O 1
ATOM 734 N N . ALA A 1 100 ? 11.503 -6.733 -42.616 1.00 92.81 100 ALA A N 1
ATOM 735 C CA . ALA A 1 100 ? 12.011 -5.937 -43.733 1.00 92.81 100 ALA A CA 1
ATOM 736 C C . ALA A 1 100 ? 11.120 -4.727 -44.097 1.00 92.81 100 ALA A C 1
ATOM 738 O O . ALA A 1 100 ? 11.560 -3.842 -44.824 1.00 92.81 100 ALA A O 1
ATOM 739 N N . THR A 1 101 ? 9.861 -4.681 -43.637 1.00 94.50 101 THR A N 1
ATOM 740 C CA . THR A 1 101 ? 8.898 -3.639 -44.042 1.00 94.50 101 THR A CA 1
ATOM 741 C C . THR A 1 101 ? 8.218 -2.922 -42.885 1.00 94.50 101 THR A C 1
ATOM 743 O O . THR A 1 101 ? 7.749 -1.801 -43.078 1.00 94.50 101 THR A O 1
ATOM 746 N N . THR A 1 102 ? 8.174 -3.519 -41.693 1.00 96.69 102 THR A N 1
ATOM 747 C CA . THR A 1 102 ? 7.425 -3.001 -40.542 1.00 96.69 102 THR A CA 1
ATOM 748 C C . THR A 1 102 ? 8.224 -3.087 -39.251 1.00 96.69 102 THR A C 1
ATOM 750 O O . THR A 1 102 ? 9.039 -3.990 -39.070 1.00 96.69 102 THR A O 1
ATOM 753 N N . VAL A 1 103 ? 7.948 -2.169 -38.327 1.00 97.06 103 VAL A N 1
ATOM 754 C CA . VAL A 1 103 ? 8.508 -2.156 -36.974 1.00 97.06 103 VAL A CA 1
ATOM 755 C C . VAL A 1 103 ? 7.372 -1.978 -35.977 1.00 97.06 103 VAL A C 1
ATOM 757 O O . VAL A 1 103 ? 6.633 -0.991 -36.018 1.00 97.06 103 VAL A O 1
ATOM 760 N N . ARG A 1 104 ? 7.252 -2.931 -35.051 1.00 95.31 104 ARG A N 1
ATOM 761 C CA . ARG A 1 104 ? 6.288 -2.891 -33.954 1.00 95.31 104 ARG A CA 1
ATOM 762 C C . ARG A 1 104 ? 7.005 -2.523 -32.667 1.00 95.31 104 ARG A C 1
ATOM 764 O O . ARG A 1 104 ? 7.890 -3.249 -32.207 1.00 95.31 104 ARG A O 1
ATOM 771 N N . TYR A 1 105 ? 6.619 -1.399 -32.078 1.00 92.81 105 TYR A N 1
ATOM 772 C CA . TYR A 1 105 ? 7.302 -0.852 -30.912 1.00 92.81 105 TYR A CA 1
ATOM 773 C C . TYR A 1 105 ? 6.332 -0.187 -29.938 1.00 92.81 105 TYR A C 1
ATOM 775 O O . TYR A 1 105 ? 5.237 0.249 -30.302 1.00 92.81 105 TYR A O 1
ATOM 783 N N . LEU A 1 106 ? 6.745 -0.122 -28.678 1.00 88.25 106 LEU A N 1
ATOM 784 C CA . LEU A 1 106 ? 6.035 0.560 -27.611 1.00 88.25 106 LEU A CA 1
ATOM 785 C C . LEU A 1 106 ? 6.672 1.931 -27.381 1.00 88.25 106 LEU A C 1
ATOM 787 O O . LEU A 1 106 ? 7.824 2.029 -26.953 1.00 88.25 106 LEU A O 1
ATOM 791 N N . HIS A 1 107 ? 5.906 2.985 -27.645 1.00 85.06 107 HIS A N 1
ATOM 792 C CA . HIS A 1 107 ? 6.244 4.349 -27.269 1.00 85.06 107 HIS A CA 1
ATOM 793 C C . HIS A 1 107 ? 5.669 4.649 -25.872 1.00 85.06 107 HIS A C 1
ATOM 795 O O . HIS A 1 107 ? 4.477 4.439 -25.643 1.00 85.06 107 HIS A O 1
ATOM 801 N N . PRO A 1 108 ? 6.447 5.211 -24.933 1.00 73.00 108 PRO A N 1
ATOM 802 C CA . PRO A 1 108 ? 6.027 5.361 -23.537 1.00 73.00 108 PRO A CA 1
ATOM 803 C C . PRO A 1 108 ? 4.825 6.301 -23.359 1.00 73.00 108 PRO A C 1
ATOM 805 O O . PRO A 1 108 ? 3.981 6.066 -22.503 1.00 73.00 108 PRO A O 1
ATOM 808 N N . ARG A 1 109 ? 4.722 7.358 -24.178 1.00 75.19 109 ARG A N 1
ATOM 809 C CA . ARG A 1 109 ? 3.602 8.322 -24.124 1.00 75.19 109 ARG A CA 1
ATOM 810 C C . ARG A 1 109 ? 2.382 7.934 -24.964 1.00 75.19 109 ARG A C 1
ATOM 812 O O . ARG A 1 109 ? 1.254 8.094 -24.515 1.00 75.19 109 ARG A O 1
ATOM 819 N N . THR A 1 110 ? 2.600 7.473 -26.194 1.00 81.38 110 THR A N 1
ATOM 820 C CA . THR A 1 110 ? 1.544 7.259 -27.194 1.00 81.38 110 THR A CA 1
ATOM 821 C C . THR A 1 110 ? 1.144 5.790 -27.345 1.00 81.38 110 THR A C 1
ATOM 823 O O . THR A 1 110 ? 0.189 5.497 -28.057 1.00 81.38 110 THR A O 1
ATOM 826 N N . GLY A 1 111 ? 1.804 4.872 -26.635 1.00 82.19 111 GLY A N 1
ATOM 827 C CA . GLY A 1 111 ? 1.460 3.454 -26.618 1.00 82.19 111 GLY A CA 1
ATOM 828 C C . GLY A 1 111 ? 2.052 2.681 -27.794 1.00 82.19 111 GLY A C 1
ATOM 829 O O . GLY A 1 111 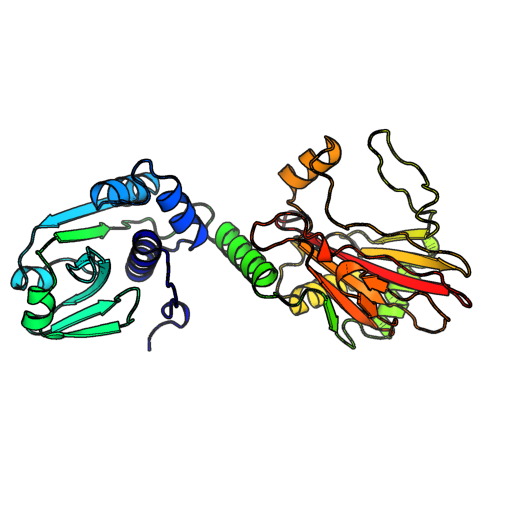? 3.159 2.962 -28.244 1.00 82.19 111 GLY A O 1
ATOM 830 N N . TRP A 1 112 ? 1.343 1.647 -28.242 1.00 86.56 112 TRP A N 1
ATOM 831 C CA . TRP A 1 112 ? 1.803 0.762 -29.310 1.00 86.56 112 TRP A CA 1
ATOM 832 C C . TRP A 1 112 ? 1.711 1.406 -30.685 1.00 86.56 112 TRP A C 1
ATOM 834 O O . TRP A 1 112 ? 0.673 1.955 -31.050 1.00 86.56 112 TRP A O 1
ATOM 844 N N . HIS A 1 113 ? 2.767 1.218 -31.468 1.00 91.50 113 HIS A N 1
ATOM 845 C CA . HIS A 1 113 ? 2.840 1.591 -32.874 1.00 91.50 113 HIS A CA 1
ATOM 846 C C . HIS A 1 113 ? 3.212 0.377 -33.718 1.00 91.50 113 HIS A C 1
ATOM 848 O O . HIS A 1 113 ? 3.873 -0.559 -33.254 1.00 91.50 113 HIS A O 1
ATOM 854 N N . ASN A 1 114 ? 2.762 0.401 -34.966 1.00 96.25 114 ASN A N 1
ATOM 855 C CA . ASN A 1 114 ? 3.131 -0.556 -35.997 1.00 96.25 114 ASN A CA 1
ATOM 856 C C . ASN A 1 114 ? 3.365 0.231 -37.282 1.00 96.25 114 ASN A C 1
ATOM 858 O O . ASN A 1 114 ? 2.444 0.434 -38.074 1.00 96.25 114 ASN A O 1
ATOM 862 N N . ASP A 1 115 ? 4.590 0.709 -37.431 1.00 96.44 115 ASP A N 1
ATOM 863 C CA . ASP A 1 115 ? 4.958 1.630 -38.494 1.00 96.44 115 ASP A CA 1
ATOM 864 C C . ASP A 1 115 ? 5.682 0.889 -39.611 1.00 96.44 115 ASP A C 1
ATOM 866 O O . ASP A 1 115 ? 6.263 -0.178 -39.397 1.00 96.44 115 ASP A O 1
ATOM 870 N N . SER A 1 116 ? 5.694 1.461 -40.815 1.00 97.25 116 SER A N 1
ATOM 871 C CA . SER A 1 116 ? 6.635 0.996 -41.835 1.00 97.25 116 SER A CA 1
ATOM 872 C C . SER A 1 116 ? 8.079 1.255 -41.393 1.00 97.25 116 SER A C 1
ATOM 874 O O . SER A 1 116 ? 8.359 2.208 -40.658 1.00 97.25 116 SER A O 1
ATOM 876 N N . LEU A 1 117 ? 9.020 0.451 -41.893 1.00 95.56 117 LEU A N 1
ATOM 877 C CA . LEU A 1 117 ? 10.443 0.611 -41.587 1.00 95.56 117 LEU A CA 1
ATOM 878 C C . LEU A 1 117 ? 10.936 2.031 -41.911 1.00 95.56 117 LEU A C 1
ATOM 880 O O . LEU A 1 117 ? 11.663 2.622 -41.120 1.00 95.56 117 LEU A O 1
ATOM 884 N N . ALA A 1 118 ? 10.471 2.613 -43.020 1.00 95.00 118 ALA A N 1
ATOM 885 C CA . ALA A 1 118 ? 10.801 3.981 -43.415 1.00 95.00 118 ALA A CA 1
ATOM 886 C C . ALA A 1 118 ? 10.280 5.035 -42.417 1.00 95.00 118 ALA A C 1
ATOM 888 O O . ALA A 1 118 ? 11.008 5.960 -42.057 1.00 95.00 118 ALA A O 1
ATOM 889 N N . GLN A 1 119 ? 9.041 4.890 -41.931 1.00 95.50 119 GLN A N 1
ATOM 890 C CA . GLN A 1 119 ? 8.449 5.802 -40.938 1.00 95.50 119 GLN A CA 1
ATOM 891 C C . GLN A 1 119 ? 9.142 5.718 -39.574 1.00 95.50 119 GLN A C 1
ATOM 893 O O . GLN A 1 119 ? 9.247 6.725 -38.867 1.00 95.50 119 GLN A O 1
ATOM 898 N N . PHE A 1 120 ? 9.591 4.527 -39.180 1.00 95.50 120 PHE A N 1
ATOM 899 C CA . PHE A 1 120 ? 10.369 4.339 -37.960 1.00 95.50 120 PHE A CA 1
ATOM 900 C C . PHE A 1 120 ? 11.788 4.909 -38.114 1.00 95.50 120 PHE A C 1
ATOM 902 O O . PHE A 1 120 ? 12.228 5.707 -37.287 1.00 95.50 120 PHE A O 1
ATOM 909 N N . ALA A 1 121 ? 12.469 4.583 -39.217 1.00 94.19 121 ALA A N 1
ATOM 910 C CA . ALA A 1 121 ? 13.821 5.047 -39.531 1.00 94.19 121 ALA A CA 1
ATOM 911 C C . ALA A 1 121 ? 13.944 6.577 -39.559 1.00 94.19 121 ALA A C 1
ATOM 913 O O . ALA A 1 121 ? 14.947 7.119 -39.107 1.00 94.19 121 ALA A O 1
ATOM 914 N N . ALA A 1 122 ? 12.906 7.285 -40.017 1.00 94.00 122 ALA A N 1
ATOM 915 C CA . ALA A 1 122 ? 12.874 8.748 -40.019 1.00 94.00 122 ALA A CA 1
ATOM 916 C C . ALA A 1 122 ? 13.019 9.375 -38.615 1.00 94.00 122 ALA A C 1
ATOM 918 O O . ALA A 1 122 ? 13.411 10.535 -38.500 1.00 94.00 122 ALA A O 1
ATOM 919 N N . ARG A 1 123 ? 12.704 8.620 -37.554 1.00 92.62 123 ARG A N 1
ATOM 920 C CA . ARG A 1 123 ? 12.727 9.069 -36.152 1.00 92.62 123 ARG A CA 1
ATOM 921 C C . ARG A 1 123 ? 13.738 8.319 -35.295 1.00 92.62 123 ARG A C 1
ATOM 923 O O . ARG A 1 123 ? 13.872 8.620 -34.113 1.00 92.62 123 ARG A O 1
ATOM 930 N N . TRP A 1 124 ? 14.457 7.353 -35.854 1.00 94.62 124 TRP A N 1
ATOM 931 C CA . TRP A 1 124 ? 15.398 6.534 -35.106 1.00 94.62 124 TRP A CA 1
ATOM 932 C C . TRP A 1 124 ? 16.810 6.683 -35.685 1.00 94.62 124 TRP A C 1
ATOM 934 O O . TRP A 1 124 ? 17.082 6.195 -36.779 1.00 94.62 124 TRP A O 1
ATOM 944 N N . PRO A 1 125 ? 17.750 7.310 -34.955 1.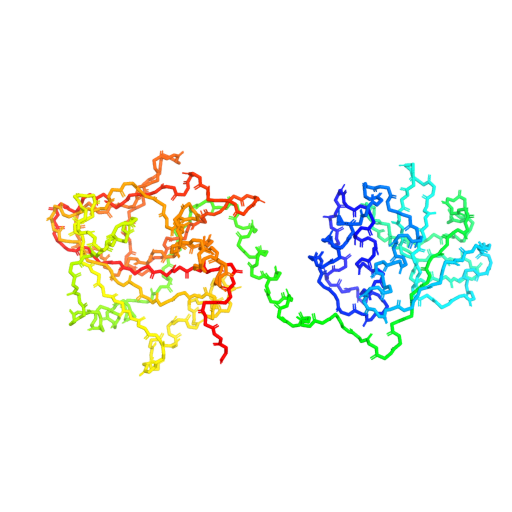00 91.62 125 PRO A N 1
ATOM 945 C CA . PRO A 1 125 ? 19.109 7.548 -35.432 1.00 91.62 125 PRO A CA 1
ATOM 946 C C . PRO A 1 125 ? 19.975 6.274 -35.476 1.00 91.62 125 PRO A C 1
ATOM 948 O O . PRO A 1 125 ? 21.172 6.368 -35.752 1.00 91.62 125 PRO A O 1
ATOM 951 N N . GLY A 1 126 ? 19.419 5.096 -35.178 1.00 93.38 126 GLY A N 1
ATOM 952 C CA . GLY A 1 126 ? 20.131 3.817 -35.221 1.00 93.38 126 GLY A CA 1
ATOM 953 C C . GLY A 1 126 ? 20.734 3.366 -33.891 1.00 93.38 126 GLY A C 1
ATOM 954 O O . GLY A 1 126 ? 21.521 2.429 -33.867 1.00 93.38 126 GLY A O 1
ATOM 955 N N . ALA A 1 127 ? 20.429 4.039 -32.779 1.00 93.38 127 ALA A N 1
ATOM 956 C CA . ALA A 1 127 ? 20.931 3.656 -31.459 1.00 93.38 127 ALA A CA 1
ATOM 957 C C . ALA A 1 127 ? 19.967 2.672 -30.776 1.00 93.38 127 ALA A C 1
ATOM 959 O O . ALA A 1 127 ? 18.790 2.998 -30.582 1.00 93.38 127 ALA A O 1
ATOM 960 N N . ALA A 1 128 ? 20.474 1.505 -30.381 1.00 94.88 128 ALA A N 1
ATOM 961 C CA . ALA A 1 128 ? 19.724 0.485 -29.655 1.00 94.88 128 ALA A CA 1
ATOM 962 C C . ALA A 1 128 ? 20.525 -0.063 -28.466 1.00 94.88 128 ALA A C 1
ATOM 964 O O . ALA A 1 128 ? 21.752 -0.024 -28.466 1.00 94.88 128 ALA A O 1
ATOM 965 N N . LEU A 1 129 ? 19.828 -0.596 -27.469 1.00 95.81 129 LEU A N 1
ATOM 966 C CA . LEU A 1 129 ? 20.387 -1.368 -26.367 1.00 95.81 129 LEU A CA 1
ATOM 967 C C . LEU A 1 129 ? 19.648 -2.705 -26.313 1.00 95.81 129 LEU A C 1
ATOM 969 O O . LEU A 1 129 ? 18.433 -2.743 -26.097 1.00 95.81 129 LEU A O 1
ATOM 973 N N . LEU A 1 130 ? 20.386 -3.786 -26.549 1.00 94.81 130 LEU A N 1
ATOM 974 C CA . LEU A 1 130 ? 19.898 -5.149 -26.362 1.00 94.81 130 LEU A CA 1
ATOM 975 C C . LEU A 1 130 ? 20.135 -5.586 -24.920 1.00 94.81 130 LEU A C 1
ATOM 977 O O . LEU A 1 130 ? 21.094 -5.136 -24.291 1.00 94.81 130 LEU A O 1
ATOM 981 N N . VAL A 1 131 ? 19.282 -6.481 -24.430 1.00 93.56 131 VAL A N 1
ATOM 982 C CA . VAL A 1 131 ? 19.436 -7.131 -23.126 1.00 93.56 131 VAL A CA 1
ATOM 983 C C . VAL A 1 131 ? 19.356 -8.632 -23.321 1.00 93.56 131 VAL A C 1
ATOM 985 O O . VAL A 1 131 ? 18.443 -9.113 -23.995 1.00 93.56 131 VAL A O 1
ATOM 988 N N . ASP A 1 132 ? 20.299 -9.351 -22.725 1.00 89.50 132 ASP A N 1
ATOM 989 C CA . ASP A 1 132 ? 20.253 -10.802 -22.616 1.00 89.50 132 ASP A CA 1
ATOM 990 C C . ASP A 1 132 ? 20.143 -11.179 -21.132 1.00 89.50 132 ASP A C 1
ATOM 992 O O . ASP A 1 132 ? 21.083 -10.948 -20.368 1.00 89.50 132 ASP A O 1
ATOM 996 N N . PRO A 1 133 ? 18.989 -11.708 -20.687 1.00 81.94 133 PRO A N 1
ATOM 997 C CA . PRO A 1 133 ? 18.833 -12.135 -19.305 1.00 81.94 133 PRO A CA 1
ATOM 998 C C . PRO A 1 133 ? 19.603 -13.422 -18.971 1.00 81.94 133 PRO A C 1
ATOM 1000 O O . PRO A 1 133 ? 19.715 -13.769 -17.794 1.00 81.94 133 PRO A O 1
ATOM 1003 N N . GLY A 1 134 ? 20.137 -14.136 -19.971 1.00 85.12 134 GLY A N 1
ATOM 1004 C CA . GLY A 1 134 ? 20.803 -15.419 -19.760 1.00 85.12 134 GLY A CA 1
ATOM 1005 C C . GLY A 1 134 ? 19.894 -16.412 -19.027 1.00 85.12 134 GLY A C 1
ATOM 1006 O O . GLY A 1 134 ? 18.724 -16.576 -19.380 1.00 85.12 134 GLY A O 1
ATOM 1007 N N . ASP A 1 135 ? 20.434 -17.044 -17.982 1.00 84.38 135 ASP A N 1
ATOM 1008 C CA . ASP A 1 135 ? 19.717 -18.004 -17.128 1.00 84.38 135 ASP A CA 1
ATOM 1009 C C . ASP A 1 135 ? 18.976 -17.340 -15.946 1.00 84.38 135 ASP A C 1
ATOM 1011 O O . ASP A 1 135 ? 18.304 -18.020 -15.165 1.00 84.38 135 ASP A O 1
ATOM 1015 N N . VAL A 1 136 ? 19.100 -16.018 -15.770 1.00 82.00 136 VAL A N 1
ATOM 1016 C CA . VAL A 1 136 ? 18.440 -15.292 -14.677 1.00 82.00 136 VAL A CA 1
ATOM 1017 C C . VAL A 1 136 ? 17.119 -14.729 -15.183 1.00 82.00 136 VAL A C 1
ATOM 1019 O O . VAL A 1 136 ? 17.078 -13.878 -16.064 1.00 82.00 136 VAL A O 1
ATOM 1022 N N . HIS A 1 137 ? 16.011 -15.177 -14.601 1.00 88.75 137 HIS A N 1
ATOM 1023 C CA . HIS A 1 137 ? 14.673 -14.794 -15.063 1.00 88.75 137 HIS A CA 1
ATOM 1024 C C . HIS A 1 137 ? 13.939 -13.831 -14.126 1.00 88.75 137 HIS A C 1
ATOM 1026 O O . HIS A 1 137 ? 12.841 -13.389 -14.454 1.00 88.75 137 HIS A O 1
ATOM 1032 N N . GLU A 1 138 ? 14.517 -13.477 -12.978 1.00 92.75 138 GLU A N 1
ATOM 1033 C CA . GLU A 1 138 ? 13.899 -12.562 -12.020 1.00 92.75 138 GLU A CA 1
ATOM 1034 C C . GLU A 1 138 ? 14.924 -11.790 -11.185 1.00 92.75 138 GLU A C 1
ATOM 1036 O O . GLU A 1 138 ? 16.061 -12.225 -11.002 1.00 92.75 138 GLU A O 1
ATOM 1041 N N . GLU A 1 139 ? 14.522 -10.628 -10.665 1.00 92.69 139 GLU A N 1
ATOM 1042 C CA . GLU A 1 139 ? 15.339 -9.901 -9.696 1.00 92.69 139 GLU A CA 1
ATOM 1043 C C . GLU A 1 139 ? 15.431 -10.656 -8.354 1.00 92.69 139 GLU A C 1
ATOM 1045 O O . GLU A 1 139 ? 14.497 -11.371 -7.978 1.00 92.69 139 GLU A O 1
ATOM 1050 N N . PRO A 1 140 ? 16.494 -10.437 -7.556 1.00 90.75 140 PRO A N 1
ATOM 1051 C CA . PRO A 1 140 ? 16.575 -10.998 -6.212 1.00 90.75 140 PRO A CA 1
ATOM 1052 C C . PRO A 1 140 ? 15.343 -10.640 -5.374 1.00 90.75 140 PRO A C 1
ATOM 1054 O O . PRO A 1 140 ? 14.923 -9.476 -5.352 1.00 90.75 140 PRO A O 1
ATOM 1057 N N . ASP A 1 141 ? 14.789 -11.632 -4.676 1.00 91.69 141 ASP A N 1
ATOM 1058 C CA . ASP A 1 141 ? 13.577 -11.519 -3.855 1.00 91.69 141 ASP A CA 1
ATOM 1059 C C . ASP A 1 141 ? 12.336 -11.013 -4.620 1.00 91.69 141 ASP A C 1
ATOM 1061 O O . ASP A 1 141 ? 11.477 -10.339 -4.034 1.00 91.69 141 ASP A O 1
ATOM 1065 N N . TYR A 1 142 ? 12.212 -11.315 -5.922 1.00 91.69 142 TYR A N 1
ATOM 1066 C CA . TYR A 1 142 ? 11.123 -10.809 -6.767 1.00 91.69 142 TYR A CA 1
ATOM 1067 C C . TYR A 1 142 ? 9.735 -11.021 -6.155 1.00 91.69 142 TYR A C 1
ATOM 1069 O O . TYR A 1 142 ? 8.962 -10.067 -6.068 1.00 91.69 142 TYR A O 1
ATOM 1077 N N . ALA A 1 143 ? 9.419 -12.225 -5.663 1.00 90.81 143 ALA A N 1
ATOM 1078 C CA . ALA A 1 143 ? 8.119 -12.517 -5.052 1.00 90.81 143 ALA A CA 1
ATOM 1079 C C . ALA A 1 143 ? 7.798 -11.571 -3.876 1.00 90.81 143 ALA A C 1
ATOM 1081 O O . ALA A 1 143 ? 6.718 -10.973 -3.822 1.00 90.81 143 ALA A O 1
ATOM 1082 N N . ARG A 1 144 ? 8.771 -11.355 -2.981 1.00 89.50 144 ARG A N 1
ATOM 1083 C CA . ARG A 1 144 ? 8.644 -10.453 -1.827 1.00 89.50 144 ARG A CA 1
ATOM 1084 C C . ARG A 1 144 ? 8.500 -8.995 -2.260 1.00 89.50 144 ARG A C 1
ATOM 1086 O O . ARG A 1 144 ? 7.632 -8.280 -1.756 1.00 89.50 144 ARG A O 1
ATOM 1093 N N . LYS A 1 145 ? 9.324 -8.536 -3.205 1.00 91.38 145 LYS A N 1
ATOM 1094 C CA . LYS A 1 145 ? 9.248 -7.166 -3.740 1.00 91.38 145 LYS A CA 1
ATOM 1095 C C . LYS A 1 145 ? 7.931 -6.922 -4.471 1.00 91.38 145 LYS A C 1
ATOM 1097 O O . LYS A 1 145 ? 7.328 -5.857 -4.330 1.00 91.38 145 LYS A O 1
ATOM 1102 N N . ARG A 1 146 ? 7.450 -7.912 -5.227 1.00 91.56 146 ARG A N 1
ATOM 1103 C CA . ARG A 1 146 ? 6.198 -7.841 -5.985 1.00 91.56 146 ARG A CA 1
ATOM 1104 C C . ARG A 1 146 ? 4.991 -7.744 -5.067 1.00 91.56 146 ARG A C 1
ATOM 1106 O O . ARG A 1 146 ? 4.074 -6.964 -5.342 1.00 91.56 146 ARG A O 1
ATOM 1113 N N . GLU A 1 147 ? 4.996 -8.502 -3.979 1.00 90.25 147 GLU A N 1
ATOM 1114 C CA . GLU A 1 147 ? 3.988 -8.369 -2.938 1.00 90.25 147 GLU A CA 1
ATOM 1115 C C . GLU A 1 147 ? 4.027 -6.975 -2.305 1.00 90.25 147 GLU A C 1
ATOM 1117 O O . GLU A 1 147 ? 2.996 -6.303 -2.262 1.00 90.25 147 GLU A O 1
ATOM 1122 N N . ALA A 1 148 ? 5.207 -6.500 -1.893 1.00 89.06 148 ALA A N 1
ATOM 1123 C CA . ALA A 1 148 ? 5.357 -5.174 -1.299 1.00 89.06 148 ALA A CA 1
ATOM 1124 C C . ALA A 1 148 ? 4.870 -4.054 -2.238 1.00 89.06 148 ALA A C 1
ATOM 1126 O O . ALA A 1 148 ? 4.153 -3.152 -1.804 1.00 89.06 148 ALA A O 1
ATOM 1127 N N . GLU A 1 149 ? 5.183 -4.131 -3.536 1.00 89.00 149 GLU A N 1
ATOM 1128 C CA . GLU A 1 149 ? 4.671 -3.197 -4.546 1.00 89.00 149 GLU A CA 1
ATOM 1129 C C . GLU A 1 149 ? 3.143 -3.267 -4.673 1.00 89.00 149 GLU A C 1
ATOM 1131 O O . GLU A 1 149 ? 2.486 -2.233 -4.818 1.00 89.00 149 GLU A O 1
ATOM 1136 N N . THR A 1 150 ? 2.566 -4.468 -4.603 1.00 88.25 150 THR A N 1
ATOM 1137 C CA . THR A 1 150 ? 1.112 -4.669 -4.673 1.00 88.25 150 THR A CA 1
ATOM 1138 C C . THR A 1 150 ? 0.418 -4.062 -3.458 1.00 88.25 150 THR A C 1
ATOM 1140 O O . THR A 1 150 ? -0.537 -3.302 -3.627 1.00 88.25 150 THR A O 1
ATOM 1143 N N . VAL A 1 151 ? 0.925 -4.328 -2.252 1.00 87.81 151 VAL A N 1
ATOM 1144 C CA . VAL A 1 151 ? 0.410 -3.745 -1.005 1.00 87.81 151 VAL A CA 1
ATOM 1145 C C . VAL A 1 151 ? 0.532 -2.228 -1.040 1.00 87.81 151 VAL A C 1
ATOM 1147 O O . VAL A 1 151 ? -0.458 -1.538 -0.811 1.00 87.81 151 VAL A O 1
ATOM 1150 N N . ARG A 1 152 ? 1.695 -1.690 -1.423 1.00 84.75 152 ARG A N 1
ATOM 1151 C CA . ARG A 1 152 ? 1.886 -0.240 -1.536 1.00 84.75 152 ARG A CA 1
ATOM 1152 C C . ARG A 1 152 ? 0.901 0.383 -2.521 1.00 84.75 152 ARG A C 1
ATOM 1154 O O . ARG A 1 152 ? 0.239 1.347 -2.174 1.00 84.75 152 ARG A O 1
ATOM 1161 N N . ARG A 1 153 ? 0.704 -0.208 -3.705 1.00 82.31 153 ARG A N 1
ATOM 1162 C CA . ARG A 1 153 ? -0.305 0.276 -4.665 1.00 82.31 153 ARG A CA 1
ATOM 1163 C C . ARG A 1 153 ? -1.719 0.246 -4.099 1.00 82.31 153 ARG A C 1
ATOM 1165 O O . ARG A 1 153 ? -2.493 1.141 -4.414 1.00 82.31 153 ARG A O 1
ATOM 1172 N N . ARG A 1 154 ? -2.079 -0.766 -3.305 1.00 82.94 154 ARG A N 1
ATOM 1173 C CA . ARG A 1 154 ? -3.395 -0.826 -2.648 1.00 82.94 154 ARG A CA 1
ATOM 1174 C C . ARG A 1 154 ? -3.563 0.293 -1.630 1.00 82.94 154 ARG A C 1
ATOM 1176 O O . ARG A 1 154 ? -4.626 0.904 -1.600 1.00 82.94 154 ARG A O 1
ATOM 1183 N N . LEU A 1 155 ? -2.511 0.575 -0.870 1.00 80.94 155 LEU A N 1
ATOM 1184 C CA . LEU A 1 155 ? -2.494 1.643 0.121 1.00 80.94 155 LEU A CA 1
ATOM 1185 C C . LEU A 1 155 ? -2.483 3.041 -0.529 1.00 80.94 155 LEU A C 1
ATOM 1187 O O . LEU A 1 155 ? -3.191 3.925 -0.064 1.00 80.94 155 LEU A O 1
ATOM 1191 N N . 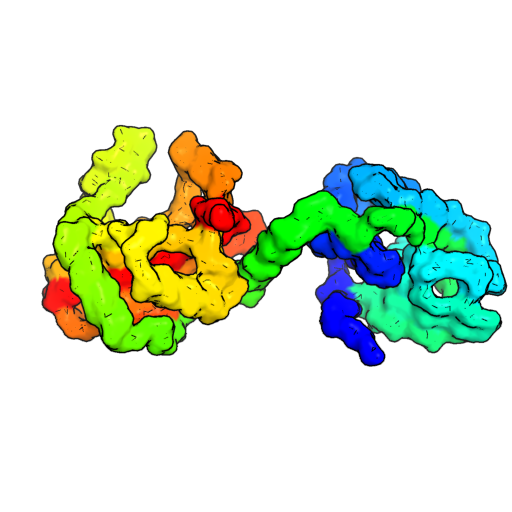ASP A 1 156 ? -1.773 3.218 -1.646 1.00 74.81 156 ASP A N 1
ATOM 1192 C CA . ASP A 1 156 ? -1.663 4.494 -2.372 1.00 74.81 156 ASP A CA 1
ATOM 1193 C C . ASP A 1 156 ? -2.897 4.806 -3.242 1.00 74.81 156 ASP A C 1
ATOM 1195 O O . ASP A 1 156 ? -3.301 5.962 -3.384 1.00 74.81 156 ASP A O 1
ATOM 1199 N N . ALA A 1 157 ? -3.493 3.790 -3.885 1.00 59.81 157 ALA A N 1
ATOM 1200 C CA . ALA A 1 157 ? -4.598 3.970 -4.838 1.00 59.81 157 ALA A CA 1
ATOM 1201 C C . ALA A 1 157 ? -5.885 4.470 -4.170 1.00 59.81 157 ALA A C 1
ATOM 1203 O O . ALA A 1 157 ? -6.773 5.013 -4.833 1.00 59.81 157 ALA A O 1
ATOM 1204 N N . ALA A 1 158 ? -5.992 4.308 -2.859 1.00 58.06 158 ALA A N 1
ATOM 1205 C CA . ALA A 1 158 ? -7.120 4.769 -2.089 1.00 58.06 158 ALA A CA 1
ATOM 1206 C C . ALA A 1 158 ? -6.879 6.195 -1.580 1.00 58.06 158 ALA A C 1
ATOM 1208 O O . ALA A 1 158 ? -6.788 6.464 -0.391 1.00 58.06 158 ALA A O 1
ATOM 1209 N N . GLN A 1 159 ? -6.918 7.160 -2.502 1.00 55.72 159 GLN A N 1
ATOM 1210 C CA . GLN A 1 159 ? -7.019 8.595 -2.183 1.00 55.72 159 GLN A CA 1
ATOM 1211 C C . GLN A 1 159 ? -8.348 8.974 -1.481 1.00 55.72 159 GLN A C 1
ATOM 1213 O O . GLN A 1 159 ? -8.685 10.150 -1.336 1.00 55.72 159 GLN A O 1
ATOM 1218 N N . ARG A 1 160 ? -9.133 7.981 -1.042 1.00 58.50 160 ARG A N 1
ATOM 1219 C CA . ARG A 1 160 ? -10.297 8.148 -0.173 1.00 58.50 160 ARG A CA 1
ATOM 1220 C C . ARG A 1 160 ? -9.791 8.213 1.261 1.00 58.50 160 ARG A C 1
ATOM 1222 O O . ARG A 1 160 ? -9.552 7.182 1.874 1.00 58.50 160 ARG A O 1
ATOM 1229 N N . LYS A 1 161 ? -9.648 9.425 1.800 1.00 77.81 161 LYS A N 1
ATOM 1230 C CA . LYS A 1 161 ? -9.099 9.634 3.152 1.00 77.81 161 LYS A CA 1
ATOM 1231 C C . LYS A 1 161 ? -9.845 8.843 4.230 1.00 77.81 161 LYS A C 1
ATOM 1233 O O . LYS A 1 161 ? -9.215 8.319 5.137 1.00 77.81 161 LYS A O 1
ATOM 1238 N N . VAL A 1 162 ? -11.175 8.749 4.113 1.00 88.62 162 VAL A N 1
ATOM 1239 C CA . VAL A 1 162 ? -12.054 8.080 5.082 1.00 88.62 162 VAL A CA 1
ATOM 1240 C C . VAL A 1 162 ? -13.235 7.418 4.363 1.00 88.62 162 VAL A C 1
ATOM 1242 O O . VAL A 1 162 ? -13.989 8.090 3.648 1.00 88.62 162 VAL A O 1
ATOM 1245 N N . GLU A 1 163 ? -13.448 6.124 4.584 1.00 91.75 163 GLU A N 1
ATOM 1246 C CA . GLU A 1 163 ? -14.519 5.325 3.980 1.00 91.75 163 GLU A CA 1
ATOM 1247 C C . GLU A 1 163 ? -15.186 4.424 5.026 1.00 91.75 163 GLU A C 1
ATOM 1249 O O . GLU A 1 163 ? -14.509 3.750 5.792 1.00 91.75 163 GLU A O 1
ATOM 1254 N N . LEU A 1 164 ? -16.522 4.408 5.066 1.00 94.19 164 LEU A N 1
ATOM 1255 C CA . LEU A 1 164 ? -17.283 3.486 5.910 1.00 94.19 164 LEU A CA 1
ATOM 1256 C C . LEU A 1 164 ? -17.779 2.333 5.037 1.00 94.19 164 LEU A C 1
ATOM 1258 O O . LEU A 1 164 ? -18.509 2.562 4.075 1.00 94.19 164 LEU A O 1
ATOM 1262 N N . VAL A 1 165 ? -17.388 1.110 5.380 1.00 95.00 165 VAL A N 1
ATOM 1263 C CA . VAL A 1 165 ? -17.741 -0.119 4.667 1.00 95.00 165 VAL A CA 1
ATOM 1264 C C . VAL A 1 165 ? -18.738 -0.915 5.515 1.00 95.00 165 VAL A C 1
ATOM 1266 O O . VAL A 1 165 ? -18.336 -1.500 6.525 1.00 95.00 165 VAL A O 1
ATOM 1269 N N . PRO A 1 166 ? -20.030 -0.957 5.141 1.00 95.50 166 PRO A N 1
ATOM 1270 C CA . PRO A 1 166 ? -21.033 -1.735 5.863 1.00 95.50 166 PRO A CA 1
ATOM 1271 C C . PRO A 1 166 ? -20.750 -3.240 5.804 1.00 95.50 166 PRO A C 1
ATOM 1273 O O . PRO A 1 166 ? -20.276 -3.754 4.788 1.00 95.50 166 PRO A O 1
ATOM 1276 N N . GLY A 1 167 ? -21.075 -3.953 6.887 1.00 94.88 167 GLY A N 1
ATOM 1277 C CA . GLY A 1 167 ? -20.968 -5.414 6.947 1.00 94.88 167 GLY A CA 1
ATOM 1278 C C . GLY A 1 167 ? -19.553 -5.928 6.678 1.00 94.88 167 GLY A C 1
ATOM 1279 O O . GLY A 1 167 ? -19.381 -6.922 5.966 1.00 94.88 167 GLY A O 1
ATOM 1280 N N . LEU A 1 168 ? -18.529 -5.224 7.175 1.00 96.00 168 LEU A N 1
ATOM 1281 C CA . LEU A 1 168 ? -17.145 -5.684 7.096 1.00 96.00 168 LEU A CA 1
ATOM 1282 C C . LEU A 1 168 ? -16.946 -6.947 7.944 1.00 96.00 168 LEU A C 1
ATOM 1284 O O . LEU A 1 168 ? -16.298 -7.892 7.484 1.00 96.00 168 LEU A O 1
ATOM 1288 N N . LEU A 1 169 ? -17.574 -6.966 9.123 1.00 97.06 169 LEU A N 1
ATOM 1289 C CA . LEU A 1 169 ? -17.798 -8.144 9.957 1.00 97.06 169 LEU A CA 1
ATOM 1290 C C . LEU A 1 169 ? -19.295 -8.454 10.048 1.00 97.06 169 LEU A C 1
ATOM 1292 O O . LEU A 1 169 ? -20.133 -7.550 10.010 1.00 97.06 169 LEU A O 1
ATOM 1296 N N . SER A 1 170 ? -19.625 -9.737 10.182 1.00 96.88 170 SER A N 1
ATOM 1297 C CA . SER A 1 170 ? -20.986 -10.166 10.511 1.00 96.88 170 SER A CA 1
ATOM 1298 C C . SER A 1 170 ? -21.302 -9.928 11.993 1.00 96.88 170 SER A C 1
ATOM 1300 O O . SER A 1 170 ? -20.399 -9.802 12.821 1.00 96.88 170 SER A O 1
ATOM 1302 N N . ALA A 1 171 ? -22.591 -9.914 12.345 1.00 96.88 171 ALA A N 1
ATOM 1303 C CA . ALA A 1 171 ? -23.020 -9.792 13.738 1.00 96.88 171 ALA A CA 1
ATOM 1304 C C . ALA A 1 171 ? -22.433 -10.906 14.630 1.00 96.88 171 ALA A C 1
ATOM 1306 O O . ALA A 1 171 ? -21.921 -10.602 15.705 1.00 96.88 171 ALA A O 1
ATOM 1307 N N . ASP A 1 172 ? -22.426 -12.152 14.145 1.00 97.75 172 ASP A N 1
ATOM 1308 C CA . ASP A 1 172 ? -21.857 -13.324 14.829 1.00 97.75 172 ASP A CA 1
ATOM 1309 C C . ASP A 1 172 ? -20.350 -13.169 15.108 1.00 97.75 172 ASP A C 1
ATOM 1311 O O . ASP A 1 172 ? -19.857 -13.537 16.173 1.00 97.75 172 ASP A O 1
ATOM 1315 N N . GLU A 1 173 ? -19.605 -12.553 14.194 1.00 97.31 173 GLU A N 1
ATOM 1316 C CA . GLU A 1 173 ? -18.179 -12.297 14.412 1.00 97.31 173 GLU A CA 1
ATOM 1317 C C . GLU A 1 173 ? -17.928 -11.151 15.373 1.00 97.31 173 GLU A C 1
ATOM 1319 O O . GLU A 1 173 ? -16.973 -11.217 16.146 1.00 97.31 173 GLU A O 1
ATOM 1324 N N . CYS A 1 174 ? -18.782 -10.126 15.366 1.00 98.00 174 CYS A N 1
ATOM 1325 C CA . CYS A 1 174 ? -18.745 -9.106 16.405 1.00 98.00 174 CYS A CA 1
ATOM 1326 C C . CYS A 1 174 ? -18.943 -9.743 17.788 1.00 98.00 174 CYS A C 1
ATOM 1328 O O . CYS A 1 174 ? -18.137 -9.488 18.681 1.00 98.00 174 CYS A O 1
ATOM 1330 N N . ASP A 1 175 ? -19.940 -10.619 17.946 1.00 97.50 175 ASP A N 1
ATOM 1331 C CA . ASP A 1 175 ? -20.209 -11.303 19.219 1.00 97.50 175 ASP A CA 1
ATOM 1332 C C . ASP A 1 175 ? -19.050 -12.219 19.629 1.00 97.50 175 ASP A C 1
ATOM 1334 O O . ASP A 1 175 ? -18.607 -12.191 20.779 1.00 97.50 175 ASP A O 1
ATOM 1338 N N . TYR A 1 176 ? -18.500 -12.985 18.683 1.00 97.00 176 TYR A N 1
ATOM 1339 C CA . TYR A 1 176 ? -17.331 -13.831 18.924 1.00 97.00 176 TYR A CA 1
ATOM 1340 C C . TYR A 1 176 ? -16.117 -13.029 19.406 1.00 97.00 176 TYR A C 1
ATOM 1342 O O . TYR A 1 176 ? -15.503 -13.386 20.415 1.00 97.00 176 TYR A O 1
ATOM 1350 N N . LEU A 1 177 ? -15.778 -11.934 18.721 1.00 96.44 177 LEU A N 1
ATOM 1351 C CA . LEU A 1 177 ? -14.636 -11.093 19.083 1.00 96.44 177 LEU A CA 1
ATOM 1352 C C . LEU A 1 177 ? -14.839 -10.397 20.431 1.00 96.44 177 LEU A C 1
ATOM 1354 O O . LEU A 1 177 ? -13.881 -10.269 21.195 1.00 96.44 177 LEU A O 1
ATOM 1358 N N . LEU A 1 178 ? -16.069 -9.980 20.748 1.00 95.69 178 LEU A N 1
ATOM 1359 C CA . LEU A 1 178 ? -16.413 -9.433 22.062 1.00 95.69 178 LEU A CA 1
ATOM 1360 C C . LEU A 1 178 ? -16.264 -10.482 23.163 1.00 95.69 178 LEU A C 1
ATOM 1362 O O . LEU A 1 178 ? -15.629 -10.198 24.180 1.00 95.69 178 LEU A O 1
ATOM 1366 N N . GLY A 1 179 ? -16.774 -11.696 22.948 1.00 95.00 179 GLY A N 1
ATOM 1367 C CA . GLY A 1 179 ? -16.620 -12.807 23.887 1.00 95.00 179 GLY A CA 1
ATOM 1368 C C . GLY A 1 179 ? -15.151 -13.157 24.130 1.00 95.00 179 GLY A C 1
ATOM 1369 O O . GLY A 1 179 ? -14.731 -13.337 25.274 1.00 95.00 179 GLY A O 1
ATOM 1370 N N . LEU A 1 180 ? -14.341 -13.165 23.068 1.00 93.81 180 LEU A N 1
ATOM 1371 C CA . LEU A 1 180 ? -12.903 -13.399 23.172 1.00 93.81 180 LEU A CA 1
ATOM 1372 C C . LEU A 1 180 ? -12.180 -12.238 23.884 1.00 93.81 180 LEU A C 1
ATOM 1374 O O . LEU A 1 180 ? -11.261 -12.467 24.669 1.00 93.81 180 LEU A O 1
ATOM 1378 N N . ALA A 1 181 ? -12.581 -10.988 23.656 1.00 93.81 181 ALA A N 1
ATOM 1379 C CA . ALA A 1 181 ? -11.956 -9.818 24.274 1.00 93.81 181 ALA A CA 1
ATOM 1380 C C . ALA A 1 181 ? -12.357 -9.598 25.742 1.00 93.81 181 ALA A C 1
ATOM 1382 O O . ALA A 1 181 ? -11.545 -9.079 26.510 1.00 93.81 181 ALA A O 1
ATOM 1383 N N . ALA A 1 182 ? -13.565 -10.003 26.146 1.00 92.44 182 ALA A N 1
ATOM 1384 C CA . ALA A 1 182 ? -14.150 -9.722 27.458 1.00 92.44 182 ALA A CA 1
ATOM 1385 C C . ALA A 1 182 ? -13.213 -9.979 28.662 1.00 92.44 182 ALA A C 1
ATOM 1387 O O . ALA A 1 182 ? -13.018 -9.049 29.448 1.00 92.44 182 ALA A O 1
ATOM 1388 N N . PRO A 1 183 ? -12.562 -11.154 28.811 1.00 91.69 183 PRO A N 1
ATOM 1389 C CA . PRO A 1 183 ? -11.681 -11.414 29.955 1.00 91.69 183 PRO A CA 1
ATOM 1390 C C . PRO A 1 183 ? -10.315 -10.708 29.866 1.00 91.69 183 PRO A C 1
ATOM 1392 O O . PRO A 1 183 ? -9.517 -10.802 30.795 1.00 91.69 183 PRO A O 1
ATOM 1395 N N . ARG A 1 184 ? -10.009 -10.042 28.746 1.00 91.00 184 ARG A N 1
ATOM 1396 C CA . ARG A 1 184 ? -8.686 -9.473 28.430 1.00 91.00 184 ARG A CA 1
ATOM 1397 C C . ARG A 1 184 ? -8.646 -7.944 28.516 1.00 91.00 184 ARG A C 1
ATOM 1399 O O . ARG A 1 184 ? -7.582 -7.365 28.301 1.00 91.00 184 ARG A O 1
ATOM 1406 N N . PHE A 1 185 ? -9.772 -7.278 28.783 1.00 89.19 185 PHE A N 1
ATOM 1407 C CA . PHE A 1 185 ? -9.809 -5.818 28.873 1.00 89.19 185 PHE A CA 1
ATOM 1408 C C . PHE A 1 185 ? -9.034 -5.308 30.092 1.00 89.19 185 PHE A C 1
ATOM 1410 O O . PHE A 1 185 ? -9.347 -5.641 31.231 1.00 89.19 185 PHE A O 1
ATOM 1417 N N . ALA A 1 186 ? -8.070 -4.426 29.841 1.00 86.00 186 ALA A N 1
ATOM 1418 C CA . ALA A 1 186 ? -7.336 -3.674 30.857 1.00 86.00 186 ALA A CA 1
ATOM 1419 C C . ALA A 1 186 ? -7.299 -2.179 30.485 1.00 86.00 186 ALA A C 1
ATOM 1421 O O . ALA A 1 186 ? -7.501 -1.848 29.311 1.00 86.00 186 ALA A O 1
ATOM 1422 N N . PRO A 1 187 ? -7.060 -1.252 31.432 1.00 81.06 187 PRO A N 1
ATOM 1423 C CA . PRO A 1 187 ? -6.915 0.171 31.119 1.00 81.06 187 PRO A CA 1
ATOM 1424 C C . PRO A 1 187 ? -5.902 0.408 29.989 1.00 81.06 187 PRO A C 1
ATOM 1426 O O . PRO A 1 187 ? -4.844 -0.221 29.942 1.00 81.06 187 PRO A O 1
ATOM 1429 N N . SER A 1 188 ? -6.228 1.294 29.044 1.00 73.69 188 SER A N 1
ATOM 1430 C CA . SER A 1 188 ? -5.379 1.501 27.864 1.00 73.69 188 SER A CA 1
ATOM 1431 C C . SER A 1 188 ? -4.097 2.252 28.226 1.00 73.69 188 SER A C 1
ATOM 1433 O O . SER A 1 188 ? -4.140 3.375 28.720 1.00 73.69 188 SER A O 1
ATOM 1435 N N . ALA A 1 189 ? -2.950 1.653 27.921 1.00 63.56 189 ALA A N 1
ATOM 1436 C CA . ALA A 1 189 ? -1.643 2.294 28.003 1.00 63.56 189 ALA A CA 1
ATOM 1437 C C . ALA A 1 189 ? -1.343 3.106 26.731 1.00 63.56 189 ALA A C 1
ATOM 1439 O O . ALA A 1 189 ? -1.584 2.624 25.622 1.00 63.56 189 ALA A O 1
ATOM 1440 N N . VAL A 1 190 ? -0.758 4.298 26.881 1.00 54.53 190 VAL A N 1
ATOM 1441 C CA . VAL A 1 190 ? -0.056 4.998 25.792 1.00 54.53 190 VAL A CA 1
ATOM 1442 C C . VAL A 1 190 ? 1.443 4.909 26.088 1.00 54.53 190 VAL A C 1
ATOM 1444 O O . VAL A 1 190 ? 1.863 5.137 27.224 1.00 54.53 190 VAL A O 1
ATOM 1447 N N . ILE A 1 191 ? 2.245 4.528 25.091 1.00 47.38 191 ILE A N 1
ATOM 1448 C CA . ILE A 1 191 ? 3.709 4.563 25.194 1.00 47.38 191 ILE A CA 1
ATOM 1449 C C . ILE A 1 191 ? 4.128 6.013 24.946 1.00 47.38 191 ILE A C 1
ATOM 1451 O O . ILE A 1 191 ? 4.021 6.497 23.822 1.00 47.38 191 ILE A O 1
ATOM 1455 N N . GLY A 1 192 ? 4.539 6.716 26.000 1.00 41.97 192 GLY A N 1
ATOM 1456 C CA . GLY A 1 192 ? 5.254 7.986 25.882 1.00 41.97 192 GLY A CA 1
ATOM 1457 C C . GLY A 1 192 ? 6.764 7.750 25.804 1.00 41.97 192 GLY A C 1
ATOM 1458 O O . GLY A 1 192 ? 7.231 6.633 26.032 1.00 41.97 192 GLY A O 1
ATOM 1459 N N . ALA A 1 193 ? 7.531 8.812 25.537 1.00 39.25 193 ALA A N 1
ATOM 1460 C CA . ALA A 1 193 ? 8.998 8.779 25.481 1.00 39.25 193 ALA A CA 1
ATOM 1461 C C . ALA A 1 193 ? 9.664 8.212 26.759 1.00 39.25 193 ALA A C 1
ATOM 1463 O O . ALA A 1 193 ? 10.792 7.730 26.700 1.00 39.25 193 ALA A O 1
ATOM 1464 N N . ASP A 1 194 ? 8.936 8.190 27.882 1.00 34.03 194 ASP A N 1
ATOM 1465 C CA . ASP A 1 194 ? 9.423 7.788 29.207 1.00 34.03 194 ASP A CA 1
ATOM 1466 C C . ASP A 1 194 ? 8.801 6.457 29.701 1.00 34.03 194 ASP A C 1
ATOM 1468 O O . ASP A 1 194 ? 8.967 6.087 30.864 1.00 34.03 194 ASP A O 1
ATOM 1472 N N . GLY A 1 195 ? 8.041 5.743 28.856 1.00 42.38 195 GLY A N 1
ATOM 1473 C CA . GLY A 1 195 ? 7.347 4.494 29.203 1.00 42.38 195 GLY A CA 1
ATOM 1474 C C . GLY A 1 195 ? 5.813 4.588 29.217 1.00 42.38 195 GLY A C 1
ATOM 1475 O O . GLY A 1 195 ? 5.210 5.513 28.671 1.00 42.38 195 GLY A O 1
ATOM 1476 N N . VAL A 1 196 ? 5.164 3.575 29.808 1.00 41.69 196 VAL A N 1
ATOM 1477 C CA . VAL A 1 196 ? 3.697 3.443 29.861 1.00 41.69 196 VAL A CA 1
ATOM 1478 C C . VAL A 1 196 ? 3.102 4.462 30.836 1.00 41.69 196 VAL A C 1
ATOM 1480 O O . VAL A 1 196 ? 3.252 4.327 32.049 1.00 41.69 196 VAL A O 1
ATOM 1483 N N . ARG A 1 197 ? 2.371 5.455 30.318 1.00 43.62 197 ARG A N 1
ATOM 1484 C CA . ARG A 1 197 ? 1.526 6.357 31.119 1.00 43.62 197 ARG A CA 1
ATOM 1485 C C . ARG A 1 197 ? 0.066 6.232 30.681 1.00 43.62 197 ARG A C 1
ATOM 1487 O O . ARG A 1 197 ? -0.253 6.279 29.493 1.00 43.62 197 ARG A O 1
ATOM 1494 N N . THR A 1 198 ? -0.842 6.114 31.648 1.00 43.25 198 THR A N 1
ATOM 1495 C CA . THR A 1 198 ? -2.272 6.401 31.464 1.00 43.25 198 THR A CA 1
ATOM 1496 C C . THR A 1 198 ? -2.424 7.915 31.293 1.00 43.25 198 THR A C 1
ATOM 1498 O O . THR A 1 198 ? -2.396 8.658 32.272 1.00 43.25 198 THR A O 1
ATOM 1501 N N . HIS A 1 199 ? -2.484 8.408 30.055 1.00 50.31 199 HIS A N 1
ATOM 1502 C CA . HIS A 1 199 ? -2.660 9.838 29.783 1.00 50.31 199 HIS A CA 1
ATOM 1503 C C . HIS A 1 199 ? -4.126 10.265 29.951 1.00 50.31 199 HIS A C 1
ATOM 1505 O O . HIS A 1 199 ? -5.031 9.564 29.508 1.00 50.31 199 HIS A O 1
ATOM 1511 N N . ALA A 1 200 ? -4.355 11.479 30.469 1.00 57.03 200 ALA A N 1
ATOM 1512 C CA . ALA A 1 200 ? -5.679 12.111 30.588 1.00 57.03 200 ALA A CA 1
ATOM 1513 C C . ALA A 1 200 ? -6.464 12.216 29.258 1.00 57.03 200 ALA A C 1
ATOM 1515 O O . ALA A 1 200 ? -7.670 12.435 29.269 1.00 57.03 200 ALA A O 1
ATOM 1516 N N . GLY A 1 201 ? -5.793 12.050 28.111 1.00 58.50 201 GLY A N 1
ATOM 1517 C CA . GLY A 1 201 ? -6.397 12.083 26.777 1.00 58.50 201 GLY A CA 1
ATOM 1518 C C . GLY A 1 201 ? -6.972 10.752 26.275 1.00 58.50 201 GLY A C 1
ATOM 1519 O O . GLY A 1 201 ? -7.562 10.744 25.196 1.00 58.50 201 GLY A O 1
ATOM 1520 N N . ARG A 1 202 ? -6.811 9.633 26.999 1.00 75.06 202 ARG A N 1
ATOM 1521 C CA . ARG A 1 202 ? -7.411 8.335 26.640 1.00 75.06 202 ARG A CA 1
ATOM 1522 C C . ARG A 1 202 ? -7.895 7.609 27.887 1.00 75.06 202 ARG A C 1
ATOM 1524 O O . ARG A 1 202 ? -7.092 7.195 28.716 1.00 75.06 202 ARG A O 1
ATOM 1531 N N . THR A 1 203 ? -9.201 7.390 27.972 1.00 76.31 203 THR A N 1
ATOM 1532 C CA . THR A 1 203 ? -9.843 6.783 29.152 1.00 76.31 203 THR A CA 1
ATOM 1533 C C . THR A 1 203 ? -10.454 5.407 28.871 1.00 76.31 203 THR A C 1
ATOM 1535 O O . THR A 1 203 ? -11.166 4.863 29.705 1.00 76.31 203 THR A O 1
ATOM 1538 N N . SER A 1 204 ? -10.155 4.818 27.707 1.00 80.19 204 SER A N 1
ATOM 1539 C CA . SER A 1 204 ? -10.670 3.514 27.272 1.00 80.19 204 SER A CA 1
ATOM 1540 C C . SER A 1 204 ? -9.983 2.318 27.936 1.00 80.19 204 SER A C 1
ATOM 1542 O O . SER A 1 204 ? -8.853 2.411 28.425 1.00 80.19 204 SER A O 1
ATOM 1544 N N . HIS A 1 205 ? -10.580 1.136 27.789 1.00 87.19 205 HIS A N 1
ATOM 1545 C CA . HIS A 1 205 ? -9.928 -0.157 28.043 1.00 87.19 205 HIS A CA 1
ATOM 1546 C C . HIS A 1 205 ? -9.555 -0.847 26.725 1.00 87.19 205 HIS A C 1
ATOM 1548 O O . HIS A 1 205 ? -10.210 -0.627 25.708 1.00 87.19 205 HIS A O 1
ATOM 1554 N N . THR A 1 206 ? -8.503 -1.664 26.728 1.00 87.12 206 THR A N 1
ATOM 1555 C CA . THR A 1 206 ? -7.985 -2.374 25.554 1.00 87.12 206 THR A CA 1
ATOM 1556 C C . THR A 1 206 ? -7.814 -3.863 25.847 1.00 87.12 206 THR A C 1
ATOM 1558 O O . THR A 1 206 ? -7.322 -4.228 26.912 1.00 87.12 206 THR A O 1
ATOM 1561 N N . ALA A 1 207 ? -8.164 -4.705 24.877 1.00 87.31 207 ALA A N 1
ATOM 1562 C CA . ALA A 1 207 ? -7.839 -6.124 24.829 1.00 87.31 207 ALA A CA 1
ATOM 1563 C C . ALA A 1 207 ? -7.104 -6.420 23.513 1.00 87.31 207 ALA A C 1
ATOM 1565 O O . ALA A 1 207 ? -7.600 -6.100 22.431 1.00 87.31 207 ALA A O 1
ATOM 1566 N N . LYS A 1 208 ? -5.913 -7.018 23.597 1.00 89.12 208 LYS A N 1
ATOM 1567 C CA . LYS A 1 208 ? -5.145 -7.445 22.420 1.00 89.12 208 LYS A CA 1
ATOM 1568 C C . LYS A 1 208 ? -5.438 -8.914 22.133 1.00 89.12 208 LYS A C 1
ATOM 1570 O O . LYS A 1 208 ? -5.285 -9.760 23.013 1.00 89.12 208 LYS A O 1
ATOM 1575 N N . LEU A 1 209 ? -5.857 -9.196 20.909 1.00 87.12 209 LEU A N 1
ATOM 1576 C CA . LEU A 1 209 ? -6.141 -10.527 20.394 1.00 87.12 209 LEU A CA 1
ATOM 1577 C C . LEU A 1 209 ? -5.018 -10.893 19.422 1.00 87.12 209 LEU A C 1
ATOM 1579 O O . LEU A 1 209 ? -4.990 -10.442 18.275 1.00 87.12 209 LEU A O 1
ATOM 1583 N N . PHE A 1 210 ? -4.041 -11.638 19.932 1.00 77.62 210 PHE A N 1
ATOM 1584 C CA . PHE A 1 210 ? -2.871 -12.059 19.170 1.00 77.62 210 PHE A CA 1
ATOM 1585 C C . PHE A 1 210 ? -3.172 -13.297 18.328 1.00 77.62 210 PHE A C 1
ATOM 1587 O O . PHE A 1 210 ? -3.984 -14.138 18.703 1.00 77.62 210 PHE A O 1
ATOM 1594 N N . LEU A 1 211 ? -2.459 -13.401 17.214 1.00 64.69 211 LEU A N 1
ATOM 1595 C CA . LEU A 1 211 ? -2.309 -14.623 16.431 1.00 64.69 211 LEU A CA 1
ATOM 1596 C C . LEU A 1 211 ? -0.898 -15.187 16.680 1.00 64.69 211 LEU A C 1
ATOM 1598 O O . LEU A 1 211 ? 0.011 -14.364 16.851 1.00 64.69 211 LEU A O 1
ATOM 1602 N N . PRO A 1 212 ? -0.674 -16.521 16.678 1.00 65.44 212 PRO A N 1
ATOM 1603 C CA . PRO A 1 212 ? -1.590 -17.626 16.330 1.00 65.44 212 PRO A CA 1
ATOM 1604 C C . PRO A 1 212 ? -2.222 -18.346 17.542 1.00 65.44 212 PRO A C 1
ATOM 1606 O O . PRO A 1 212 ? -1.825 -18.115 18.686 1.00 65.44 212 PRO A O 1
ATOM 1609 N N . GLY A 1 213 ? -3.170 -19.255 17.284 1.00 73.19 213 GLY A N 1
ATOM 1610 C CA . GLY A 1 213 ? -3.686 -20.212 18.281 1.00 73.19 213 GLY A CA 1
ATOM 1611 C C . GLY A 1 213 ? -5.210 -20.281 18.419 1.00 73.19 213 GLY A C 1
ATOM 1612 O O . GLY A 1 213 ? -5.711 -21.047 19.236 1.00 73.19 213 GLY A O 1
ATOM 1613 N N . GLU A 1 214 ? -5.948 -19.507 17.622 1.00 85.19 214 GLU A N 1
ATOM 1614 C CA . GLU A 1 214 ? -7.414 -19.448 17.635 1.00 85.19 214 GLU A CA 1
ATOM 1615 C C . GLU A 1 214 ? -7.934 -19.502 16.192 1.00 85.19 214 GLU A C 1
ATOM 1617 O O . GLU A 1 214 ? -8.033 -18.476 15.519 1.00 85.19 214 GLU A O 1
ATOM 1622 N N . ALA A 1 215 ? -8.284 -20.698 15.705 1.00 90.62 215 ALA A N 1
ATOM 1623 C CA . ALA A 1 215 ? -8.603 -20.937 14.289 1.00 90.62 215 ALA A CA 1
ATOM 1624 C C . ALA A 1 215 ? -9.717 -20.025 13.740 1.00 90.62 215 ALA A C 1
ATOM 1626 O O . ALA A 1 215 ? -9.671 -19.585 12.592 1.00 90.62 215 ALA A O 1
ATOM 1627 N N . ARG A 1 216 ? -10.721 -19.697 14.566 1.00 93.75 216 ARG A N 1
ATOM 1628 C CA . ARG A 1 216 ? -11.791 -18.774 14.160 1.00 93.75 216 ARG A CA 1
ATOM 1629 C C . ARG A 1 216 ? -11.298 -17.327 14.073 1.00 93.75 216 ARG A C 1
ATOM 1631 O O . ARG A 1 216 ? -11.696 -16.626 13.150 1.00 93.75 216 ARG A O 1
ATOM 1638 N N . LEU A 1 217 ? -10.424 -16.882 14.978 1.00 92.38 217 LEU A N 1
ATOM 1639 C CA . LEU A 1 217 ? -9.802 -15.557 14.895 1.00 92.38 217 LEU A CA 1
ATOM 1640 C C . LEU A 1 217 ? -8.910 -15.451 13.650 1.00 92.38 217 LEU A C 1
ATOM 1642 O O . LEU A 1 217 ? -8.974 -14.448 12.945 1.00 92.38 217 LEU A O 1
ATOM 1646 N N . GLU A 1 218 ? -8.136 -16.496 13.350 1.00 91.56 218 GLU A N 1
ATOM 1647 C CA . GLU A 1 218 ? -7.312 -16.586 12.136 1.00 91.56 218 GLU A CA 1
ATOM 1648 C C . GLU A 1 218 ? -8.170 -16.463 10.873 1.00 91.56 218 GLU A C 1
ATOM 1650 O O . GLU A 1 218 ? -7.916 -15.585 10.049 1.00 91.56 218 GLU A O 1
ATOM 1655 N N . ALA A 1 219 ? -9.267 -17.222 10.783 1.00 93.12 219 ALA A N 1
ATOM 1656 C CA . ALA A 1 219 ? -10.195 -17.143 9.655 1.00 93.12 219 ALA A CA 1
ATOM 1657 C C . ALA A 1 219 ? -10.826 -15.745 9.482 1.00 93.12 219 ALA A C 1
ATOM 1659 O O . ALA A 1 219 ? -10.983 -15.264 8.355 1.00 93.12 219 ALA A O 1
ATOM 1660 N N . VAL A 1 220 ? -11.172 -15.062 10.583 1.00 94.44 220 VAL A N 1
ATOM 1661 C CA . VAL A 1 220 ? -11.684 -13.679 10.533 1.00 94.44 220 VAL A CA 1
ATOM 1662 C C . VAL A 1 220 ? -10.606 -12.721 10.019 1.00 94.44 220 VAL A C 1
ATOM 1664 O O . VAL A 1 220 ? -10.903 -11.871 9.173 1.00 94.44 220 VAL A O 1
ATOM 1667 N N . CYS A 1 221 ? -9.365 -12.862 10.491 1.00 92.88 221 CYS A N 1
ATOM 1668 C CA . CYS A 1 221 ? -8.225 -12.058 10.050 1.00 92.88 221 CYS A CA 1
ATOM 1669 C C . CYS A 1 221 ? -7.929 -12.253 8.559 1.00 92.88 221 CYS A C 1
ATOM 1671 O O . CYS A 1 221 ? -7.806 -11.261 7.840 1.00 92.88 221 CYS A O 1
ATOM 1673 N N . ASP A 1 222 ? -7.878 -13.498 8.084 1.00 92.69 222 ASP A N 1
ATOM 1674 C CA . ASP A 1 222 ? -7.618 -13.820 6.677 1.00 92.69 222 ASP A CA 1
ATOM 1675 C C . ASP A 1 222 ? -8.695 -13.250 5.763 1.00 92.69 222 ASP A C 1
ATOM 1677 O O . ASP A 1 222 ? -8.401 -12.620 4.743 1.00 92.69 222 ASP A O 1
ATOM 1681 N N . ARG A 1 223 ? -9.964 -13.395 6.152 1.00 94.19 223 ARG A N 1
ATOM 1682 C CA . ARG A 1 223 ? -11.070 -12.842 5.374 1.00 94.19 223 ARG A CA 1
ATOM 1683 C C . ARG A 1 223 ? -11.040 -11.316 5.360 1.00 94.19 223 ARG A C 1
ATOM 1685 O O . ARG A 1 223 ? -11.284 -10.718 4.311 1.00 94.19 223 ARG A O 1
ATOM 1692 N N . LEU A 1 224 ? -10.751 -10.676 6.496 1.00 93.81 224 LEU A N 1
ATOM 1693 C CA . LEU A 1 224 ? -10.613 -9.221 6.562 1.00 93.81 224 LEU A CA 1
ATOM 1694 C C . LEU A 1 224 ? -9.477 -8.749 5.645 1.00 93.81 224 LEU A C 1
ATOM 1696 O O . LEU A 1 224 ? -9.704 -7.886 4.801 1.00 93.81 224 LEU A O 1
ATOM 1700 N N . ALA A 1 225 ? -8.298 -9.364 5.747 1.00 92.94 225 ALA A N 1
ATOM 1701 C CA . ALA A 1 225 ? -7.139 -9.063 4.910 1.00 92.94 225 ALA A CA 1
ATOM 1702 C C . ALA A 1 225 ? -7.452 -9.245 3.411 1.00 92.94 225 ALA A C 1
ATOM 1704 O O . ALA A 1 225 ? -7.182 -8.353 2.602 1.00 92.94 225 ALA A O 1
ATOM 1705 N N . GLY A 1 226 ? -8.150 -10.330 3.054 1.00 92.88 226 GLY A N 1
ATOM 1706 C CA . GLY A 1 226 ? -8.639 -10.578 1.697 1.00 92.88 226 GLY A CA 1
ATOM 1707 C C . GLY A 1 226 ? -9.568 -9.477 1.171 1.00 92.88 226 GLY A C 1
ATOM 1708 O O . GLY A 1 226 ? -9.425 -9.058 0.022 1.00 92.88 226 GLY A O 1
ATOM 1709 N N . ARG A 1 227 ? -10.471 -8.937 2.007 1.00 91.38 227 ARG A N 1
ATOM 1710 C CA . ARG A 1 227 ? -11.336 -7.798 1.625 1.00 91.38 227 ARG A CA 1
ATOM 1711 C C . ARG A 1 227 ? -10.570 -6.484 1.478 1.00 91.38 227 ARG A C 1
ATOM 1713 O O . ARG A 1 227 ? -10.958 -5.657 0.658 1.00 91.38 227 ARG A O 1
ATOM 1720 N N . LEU A 1 228 ? -9.492 -6.302 2.238 1.00 88.75 228 LEU A N 1
ATOM 1721 C CA . LEU A 1 228 ? -8.585 -5.154 2.118 1.00 88.75 228 LEU A CA 1
ATOM 1722 C C . LEU A 1 228 ? -7.628 -5.285 0.918 1.00 88.75 228 LEU A C 1
ATOM 1724 O O . LEU A 1 228 ? -7.003 -4.306 0.513 1.00 88.75 228 LEU A O 1
ATOM 1728 N N . GLY A 1 229 ? -7.509 -6.483 0.337 1.00 89.88 229 GLY A N 1
ATOM 1729 C CA . GLY A 1 229 ? -6.579 -6.764 -0.753 1.00 89.88 229 GLY A CA 1
ATOM 1730 C C . GLY A 1 229 ? -5.113 -6.738 -0.315 1.00 89.88 229 GLY A C 1
ATOM 1731 O O . GLY A 1 229 ? -4.249 -6.430 -1.138 1.00 89.88 229 GLY A O 1
ATOM 1732 N N . VAL A 1 230 ? -4.838 -7.034 0.959 1.00 91.56 230 VAL A N 1
ATOM 1733 C CA . VAL A 1 230 ? -3.483 -7.130 1.525 1.00 91.56 230 VAL A CA 1
ATOM 1734 C C . VAL A 1 230 ? -3.274 -8.506 2.164 1.00 91.56 230 VAL A C 1
ATOM 1736 O O . VAL A 1 230 ? -4.233 -9.092 2.663 1.00 91.56 230 VAL A O 1
ATOM 1739 N N . PRO A 1 231 ? -2.045 -9.045 2.189 1.00 92.56 231 PRO A N 1
ATOM 1740 C CA . PRO A 1 231 ? -1.758 -10.277 2.916 1.00 92.56 231 PRO A CA 1
ATOM 1741 C C . PRO A 1 231 ? -1.933 -10.079 4.426 1.00 92.56 231 PRO A C 1
ATOM 1743 O O . PRO A 1 231 ? -1.513 -9.061 4.981 1.00 92.56 231 PRO A O 1
ATOM 1746 N N . VAL A 1 232 ? -2.473 -11.086 5.116 1.00 92.62 232 VAL A N 1
ATOM 1747 C CA . VAL A 1 232 ? -2.742 -11.043 6.567 1.00 92.62 232 VAL A CA 1
ATOM 1748 C C . VAL A 1 232 ? -1.491 -10.741 7.403 1.00 92.62 232 VAL A C 1
ATOM 1750 O O . VAL A 1 232 ? -1.574 -10.139 8.476 1.00 92.62 232 VAL A O 1
ATOM 1753 N N . ARG A 1 233 ? -0.301 -11.086 6.892 1.00 92.69 233 ARG A N 1
ATOM 1754 C CA . ARG A 1 233 ? 0.986 -10.785 7.531 1.00 92.69 233 ARG A CA 1
ATOM 1755 C C . ARG A 1 233 ? 1.313 -9.294 7.626 1.00 92.69 233 ARG A C 1
ATOM 1757 O O . ARG A 1 233 ? 2.147 -8.926 8.444 1.00 92.69 233 ARG A O 1
ATOM 1764 N N . TYR A 1 234 ? 0.661 -8.435 6.841 1.00 94.94 234 TYR A N 1
ATOM 1765 C CA . TYR A 1 234 ? 0.776 -6.976 6.963 1.00 94.94 234 TYR A CA 1
ATOM 1766 C C . TYR A 1 234 ? -0.161 -6.403 8.030 1.00 94.94 234 TYR A C 1
ATOM 1768 O O . TYR A 1 234 ? 0.035 -5.272 8.471 1.00 94.94 234 TYR A O 1
ATOM 1776 N N . CYS A 1 235 ? -1.172 -7.161 8.453 1.00 94.38 235 CYS A N 1
ATOM 1777 C CA . CYS A 1 235 ? -2.065 -6.764 9.530 1.00 94.38 235 CYS A CA 1
ATOM 1778 C C . CYS A 1 235 ? -1.409 -7.040 10.888 1.00 94.38 235 CYS A C 1
ATOM 1780 O O . CYS A 1 235 ? -0.907 -8.141 11.142 1.00 94.38 235 CYS A O 1
ATOM 1782 N N . GLU A 1 236 ? -1.462 -6.045 11.770 1.00 94.31 236 GLU A N 1
ATOM 1783 C CA . GLU A 1 236 ? -1.204 -6.226 13.195 1.00 94.31 236 GLU A CA 1
ATOM 1784 C C . GLU A 1 236 ? -2.237 -7.159 13.843 1.00 94.31 236 GLU A C 1
ATOM 1786 O O . GLU A 1 236 ? -3.239 -7.555 13.242 1.00 94.31 236 GLU A O 1
ATOM 1791 N N . TYR A 1 237 ? -1.996 -7.487 15.111 1.00 91.25 237 TYR A N 1
ATOM 1792 C CA . TYR A 1 237 ? -2.994 -8.124 15.960 1.00 91.25 237 TYR A CA 1
ATOM 1793 C C . TYR A 1 237 ? -4.263 -7.269 16.076 1.00 91.25 237 TYR A C 1
ATOM 1795 O O . TYR A 1 237 ? -4.252 -6.045 15.929 1.00 91.25 237 TYR A O 1
ATOM 1803 N N . PHE A 1 238 ? -5.364 -7.932 16.405 1.00 94.62 238 PHE A N 1
ATOM 1804 C CA . PHE A 1 238 ? -6.648 -7.293 16.640 1.00 94.62 238 PHE A CA 1
ATOM 1805 C C . PHE A 1 238 ? -6.637 -6.596 17.999 1.00 94.62 238 PHE A C 1
ATOM 1807 O O . PHE A 1 238 ? -6.308 -7.206 19.018 1.00 94.62 238 PHE A O 1
ATOM 1814 N N . GLN A 1 239 ? -6.983 -5.311 18.034 1.00 95.06 239 GLN A N 1
ATOM 1815 C CA . GLN A 1 239 ? -7.062 -4.556 19.280 1.00 95.06 239 GLN A CA 1
ATOM 1816 C C . GLN A 1 239 ? -8.499 -4.110 19.541 1.00 95.06 239 GLN A C 1
ATOM 1818 O O . GLN A 1 239 ? -8.950 -3.089 19.020 1.00 95.06 239 GLN A O 1
ATOM 1823 N N . CYS A 1 240 ? -9.202 -4.847 20.396 1.00 96.31 240 CYS A N 1
ATOM 1824 C CA . CYS A 1 240 ? -10.520 -4.450 20.870 1.00 96.31 240 CYS A CA 1
ATOM 1825 C C . CYS A 1 240 ? -10.388 -3.317 21.891 1.00 96.31 240 CYS A C 1
ATOM 1827 O O . CYS A 1 240 ? -9.525 -3.350 22.772 1.00 96.31 240 CYS A O 1
ATOM 1829 N N . VAL A 1 241 ? -11.258 -2.321 21.791 1.00 95.69 241 VAL A N 1
ATOM 1830 C CA . VAL A 1 241 ? -11.329 -1.169 22.688 1.00 95.69 241 VAL A CA 1
ATOM 1831 C C . VAL A 1 241 ? -12.742 -1.014 23.238 1.00 95.69 241 VAL A C 1
ATOM 1833 O O . VAL A 1 241 ? -13.715 -1.255 22.524 1.00 95.69 241 VAL A O 1
ATOM 1836 N N . ARG A 1 242 ? -12.843 -0.615 24.509 1.00 96.50 242 ARG A N 1
ATOM 1837 C CA . ARG A 1 242 ? -14.102 -0.388 25.230 1.00 96.50 242 ARG A CA 1
ATOM 1838 C C . ARG A 1 242 ? -14.148 1.031 25.790 1.00 96.50 242 ARG A C 1
ATOM 1840 O O . ARG A 1 242 ? -13.180 1.458 26.427 1.00 96.50 242 ARG A O 1
ATOM 1847 N N . TYR A 1 243 ? -15.281 1.697 25.587 1.00 95.81 243 TYR A N 1
ATOM 1848 C CA . TYR A 1 243 ? -15.603 3.022 26.114 1.00 95.81 243 TYR A CA 1
ATOM 1849 C C . TYR A 1 243 ? -16.938 2.968 26.861 1.00 95.81 243 TYR A C 1
ATOM 1851 O O . TYR A 1 243 ? -17.983 2.728 26.260 1.00 95.81 243 TYR A O 1
ATOM 1859 N N . GLU A 1 244 ? -16.899 3.181 28.167 1.00 96.00 244 GLU A N 1
ATOM 1860 C CA . GLU A 1 244 ? -18.080 3.393 29.010 1.00 96.00 244 GLU A CA 1
ATOM 1861 C C . GLU A 1 244 ? -18.565 4.848 28.891 1.00 96.00 244 GLU A C 1
ATOM 1863 O O . GLU A 1 244 ? -17.862 5.704 28.346 1.00 96.00 244 GLU A O 1
ATOM 1868 N N . ALA A 1 245 ? -19.753 5.150 29.420 1.00 96.50 245 ALA A N 1
ATOM 1869 C CA . ALA A 1 245 ? -20.266 6.518 29.468 1.00 96.50 245 ALA A CA 1
ATOM 1870 C C . ALA A 1 245 ? -19.234 7.497 30.071 1.00 96.50 245 ALA A C 1
ATOM 1872 O O . ALA A 1 245 ? -18.617 7.236 31.104 1.00 96.50 245 ALA A O 1
ATOM 1873 N N . GLY A 1 246 ? -19.022 8.622 29.391 1.00 92.50 246 GLY A N 1
ATOM 1874 C CA . GLY A 1 246 ? -18.018 9.638 29.703 1.00 92.50 246 GLY A CA 1
ATOM 1875 C C . GLY A 1 246 ? -16.605 9.350 29.175 1.00 92.50 246 GLY A C 1
ATOM 1876 O O . GLY A 1 246 ? -15.786 10.270 29.138 1.00 92.50 246 GLY A O 1
ATOM 1877 N N . GLN A 1 247 ? -16.288 8.123 28.742 1.00 94.12 247 GLN A N 1
ATOM 1878 C CA . GLN A 1 247 ? -14.964 7.798 28.197 1.00 94.12 247 GLN A CA 1
ATOM 1879 C C . GLN A 1 247 ? -14.814 8.271 26.746 1.00 94.12 247 GLN A C 1
ATOM 1881 O O . GLN A 1 247 ? -15.771 8.291 25.972 1.00 94.12 247 GLN A O 1
ATOM 1886 N N . PHE A 1 248 ? -13.586 8.638 26.374 1.00 93.12 248 PHE A N 1
ATOM 1887 C CA . PHE A 1 248 ? -13.243 9.188 25.061 1.00 93.12 248 PHE A CA 1
ATOM 1888 C C . PHE A 1 248 ? -11.776 8.896 24.700 1.00 93.12 248 PHE A C 1
ATOM 1890 O O . PHE A 1 248 ? -10.993 8.385 25.513 1.00 93.12 248 PHE A O 1
ATOM 1897 N N . TYR A 1 249 ? -11.395 9.229 23.466 1.00 93.12 249 TYR A N 1
ATOM 1898 C CA . TYR A 1 249 ? -9.997 9.291 23.041 1.00 93.12 249 TYR A CA 1
ATOM 1899 C C . TYR A 1 249 ? -9.772 10.596 22.275 1.00 93.12 249 TYR A C 1
ATOM 1901 O O . TYR A 1 249 ? -10.361 10.802 21.216 1.00 93.12 249 TYR A O 1
ATOM 1909 N N . GLY A 1 250 ? -8.948 11.481 22.836 1.00 93.44 250 GLY A N 1
ATOM 1910 C CA . GLY A 1 250 ? -8.576 12.752 22.225 1.00 93.44 250 GLY A CA 1
ATOM 1911 C C . GLY A 1 250 ? -7.905 12.599 20.859 1.00 93.44 250 GLY A C 1
ATOM 1912 O O . GLY A 1 250 ? -7.537 11.502 20.439 1.00 93.44 250 GLY A O 1
ATOM 1913 N N . GLU A 1 251 ? -7.756 13.724 20.165 1.00 95.12 251 GLU A N 1
ATOM 1914 C CA . GLU A 1 251 ? -7.190 13.772 18.817 1.00 95.12 251 GLU A CA 1
ATOM 1915 C C . GLU A 1 251 ? -5.775 13.177 18.762 1.00 95.12 251 GLU A C 1
ATOM 1917 O O . GLU A 1 251 ? -4.885 13.582 19.513 1.00 95.12 251 GLU A O 1
ATOM 1922 N N . HIS A 1 252 ? -5.561 12.223 17.857 1.00 94.56 252 HIS A N 1
ATOM 1923 C CA . HIS A 1 252 ? -4.281 11.546 17.667 1.00 94.56 252 HIS A CA 1
ATOM 1924 C C . HIS A 1 252 ? -4.090 11.080 16.218 1.00 94.56 252 HIS A C 1
ATOM 1926 O O . HIS A 1 252 ? -4.987 11.187 15.381 1.00 94.56 252 HIS A O 1
ATOM 1932 N N . LEU A 1 253 ? -2.884 10.583 15.935 1.00 93.56 253 LEU A N 1
ATOM 1933 C CA . LEU A 1 253 ? -2.574 9.779 14.756 1.00 93.56 253 LEU A CA 1
ATOM 1934 C C . LEU A 1 253 ? -2.264 8.355 15.202 1.00 93.56 253 LEU A C 1
ATOM 1936 O O . LEU A 1 253 ? -1.662 8.152 16.255 1.00 93.56 253 LEU A O 1
ATOM 1940 N N . ASP A 1 254 ? -2.625 7.390 14.362 1.00 95.69 254 ASP A N 1
ATOM 1941 C CA . ASP A 1 254 ? -2.289 5.984 14.592 1.00 95.69 254 ASP A CA 1
ATOM 1942 C C . ASP A 1 254 ? -0.872 5.621 14.145 1.00 95.69 254 ASP A C 1
ATOM 1944 O O . ASP A 1 254 ? -0.383 4.546 14.500 1.00 95.69 254 ASP A O 1
ATOM 1948 N N . THR A 1 255 ? -0.210 6.496 13.380 1.00 94.94 255 THR A N 1
ATOM 1949 C CA . THR A 1 255 ? 1.187 6.332 12.971 1.00 94.94 255 THR A CA 1
ATOM 1950 C C . THR A 1 255 ? 2.112 6.262 14.178 1.00 94.94 255 THR A C 1
ATOM 1952 O O . THR A 1 255 ? 1.911 6.941 15.184 1.00 94.94 255 THR A O 1
ATOM 1955 N N . LEU A 1 256 ? 3.172 5.480 14.044 1.00 93.88 256 LEU A N 1
ATOM 1956 C CA . LEU A 1 256 ? 4.263 5.415 15.003 1.00 93.88 256 LEU A CA 1
ATOM 1957 C C . LEU A 1 256 ? 5.118 6.681 14.926 1.00 93.88 256 LEU A C 1
ATOM 1959 O O . LEU A 1 256 ? 5.376 7.191 13.835 1.00 93.88 256 LEU A O 1
ATOM 1963 N N . ASP A 1 257 ? 5.575 7.159 16.081 1.00 90.50 257 ASP A N 1
ATOM 1964 C CA . ASP A 1 257 ? 6.411 8.354 16.178 1.00 90.50 257 ASP A CA 1
ATOM 1965 C C . ASP A 1 257 ? 7.890 8.025 15.923 1.00 90.50 257 ASP A C 1
ATOM 1967 O O . ASP A 1 257 ? 8.625 7.622 16.830 1.00 90.50 257 ASP A O 1
ATOM 1971 N N . GLU A 1 258 ? 8.325 8.221 14.677 1.00 89.81 258 GLU A N 1
ATOM 1972 C CA . GLU A 1 258 ? 9.721 8.077 14.235 1.00 89.81 258 GLU A CA 1
ATOM 1973 C C . GLU A 1 258 ? 10.680 9.077 14.910 1.00 89.81 258 GLU A C 1
ATOM 1975 O O . GLU A 1 258 ? 11.894 8.908 14.823 1.00 89.81 258 GLU A O 1
ATOM 1980 N N . GLY A 1 259 ? 10.166 10.100 15.605 1.00 91.00 259 GLY A N 1
ATOM 1981 C CA . GLY A 1 259 ? 10.970 11.000 16.432 1.00 91.00 259 GLY A CA 1
ATOM 1982 C C . GLY A 1 259 ? 11.427 10.377 17.756 1.00 91.00 259 GLY A C 1
ATOM 1983 O O . GLY A 1 259 ? 12.303 10.929 18.421 1.00 91.00 259 GLY A O 1
ATOM 1984 N N . THR A 1 260 ? 10.868 9.225 18.142 1.00 89.94 260 THR A N 1
ATOM 1985 C CA . THR A 1 260 ? 11.259 8.484 19.350 1.00 89.94 260 THR A CA 1
ATOM 1986 C C . THR A 1 260 ? 12.073 7.239 18.987 1.00 89.94 260 THR A C 1
ATOM 1988 O O . THR A 1 260 ? 11.734 6.576 18.005 1.00 89.94 260 THR A O 1
ATOM 1991 N N . PRO A 1 261 ? 13.091 6.840 19.781 1.00 91.00 261 PRO A N 1
ATOM 1992 C CA . PRO A 1 261 ? 13.849 5.619 19.496 1.00 91.00 261 PRO A CA 1
ATOM 1993 C C . PRO A 1 261 ? 12.969 4.361 19.347 1.00 91.00 261 PRO A C 1
ATOM 1995 O O . PRO A 1 261 ? 13.129 3.655 18.354 1.00 91.00 261 PRO A O 1
ATOM 1998 N N . PRO A 1 262 ? 11.969 4.098 20.222 1.00 88.62 262 PRO A N 1
ATOM 1999 C CA . PRO A 1 262 ? 11.099 2.932 20.058 1.00 88.62 262 PRO A CA 1
ATOM 2000 C C . PRO A 1 262 ? 10.250 2.972 18.780 1.00 88.62 262 PRO A C 1
ATOM 2002 O O . PRO A 1 262 ? 10.037 1.936 18.151 1.00 88.62 262 PRO A O 1
ATOM 2005 N N . GLY A 1 263 ? 9.748 4.150 18.394 1.00 89.81 263 GLY A N 1
ATOM 2006 C CA . GLY A 1 263 ? 8.956 4.298 17.175 1.00 89.81 263 GLY A CA 1
ATOM 2007 C C . GLY A 1 263 ? 9.807 4.157 15.915 1.00 89.81 263 GLY A C 1
ATOM 2008 O O . GLY A 1 263 ? 9.413 3.432 15.002 1.00 89.81 263 GLY A O 1
ATOM 2009 N N . ALA A 1 264 ? 10.995 4.767 15.892 1.00 91.69 264 ALA A N 1
ATOM 2010 C CA . ALA A 1 264 ? 11.956 4.625 14.802 1.00 91.69 264 ALA A CA 1
ATOM 2011 C C . ALA A 1 264 ? 12.384 3.161 14.603 1.00 91.69 264 ALA A C 1
ATOM 2013 O O . ALA A 1 264 ? 12.353 2.662 13.477 1.00 91.69 264 ALA A O 1
ATOM 2014 N N . ASP A 1 265 ? 12.702 2.448 15.688 1.00 92.88 265 ASP A N 1
ATOM 2015 C CA . ASP A 1 265 ? 13.096 1.035 15.641 1.00 92.88 265 ASP A CA 1
ATOM 2016 C C . ASP A 1 265 ? 11.977 0.141 15.084 1.00 92.88 265 ASP A C 1
ATOM 2018 O O . ASP A 1 265 ? 12.218 -0.736 14.248 1.00 92.88 265 ASP A O 1
ATOM 2022 N N . GLU A 1 266 ? 10.735 0.360 15.518 1.00 92.19 266 GLU A N 1
ATOM 2023 C CA . GLU A 1 266 ? 9.583 -0.419 15.059 1.00 92.19 266 GLU A CA 1
ATOM 2024 C C . GLU A 1 266 ? 9.258 -0.135 13.581 1.00 92.19 266 GLU A C 1
ATOM 2026 O O . GLU A 1 266 ? 8.969 -1.068 12.823 1.00 92.19 266 GLU A O 1
ATOM 2031 N N . VAL A 1 267 ? 9.362 1.124 13.136 1.00 93.25 267 VAL A N 1
ATOM 2032 C CA . VAL A 1 267 ? 9.199 1.495 11.719 1.00 93.25 267 VAL A CA 1
ATOM 2033 C C . VAL A 1 267 ? 10.323 0.911 10.865 1.00 93.25 267 VAL A C 1
ATOM 2035 O O . VAL A 1 267 ? 10.058 0.383 9.782 1.00 93.25 267 VAL A O 1
ATOM 2038 N N . ALA A 1 268 ? 11.564 0.918 11.350 1.00 92.06 268 ALA A N 1
ATOM 2039 C CA . ALA A 1 268 ? 12.685 0.307 10.643 1.00 92.06 268 ALA A CA 1
ATOM 2040 C C . ALA A 1 268 ? 12.476 -1.204 10.442 1.00 92.06 268 ALA A C 1
ATOM 2042 O O . ALA A 1 268 ? 12.737 -1.723 9.353 1.00 92.06 268 ALA A O 1
ATOM 2043 N N . ARG A 1 269 ? 11.946 -1.909 11.450 1.00 91.38 269 ARG A N 1
ATOM 2044 C CA . ARG A 1 269 ? 11.716 -3.363 11.387 1.00 91.38 269 ARG A CA 1
ATOM 2045 C C . ARG A 1 269 ? 10.485 -3.746 10.569 1.00 91.38 269 ARG A C 1
ATOM 2047 O O . ARG A 1 269 ? 10.571 -4.612 9.705 1.00 91.38 269 ARG A O 1
ATOM 2054 N N . ARG A 1 270 ? 9.339 -3.119 10.841 1.00 92.19 270 ARG A N 1
ATOM 2055 C CA . ARG A 1 270 ? 8.012 -3.567 10.362 1.00 92.19 270 ARG A CA 1
ATOM 2056 C C . ARG A 1 270 ? 7.281 -2.524 9.528 1.00 92.19 270 ARG A C 1
ATOM 2058 O O . ARG A 1 270 ? 6.132 -2.721 9.145 1.00 92.19 270 ARG A O 1
ATOM 2065 N N . GLY A 1 271 ? 7.953 -1.427 9.204 1.00 93.25 271 GLY A N 1
ATOM 2066 C CA . GLY A 1 271 ? 7.356 -0.323 8.476 1.00 93.25 271 GLY A CA 1
ATOM 2067 C C . GLY A 1 271 ? 6.373 0.482 9.325 1.00 93.25 271 GLY A C 1
ATOM 2068 O O . GLY A 1 271 ? 5.961 0.100 10.427 1.00 93.25 271 GLY A O 1
ATOM 2069 N N . GLN A 1 272 ? 5.981 1.622 8.770 1.00 94.44 272 GLN A N 1
ATOM 2070 C CA . GLN A 1 272 ? 4.956 2.494 9.326 1.00 94.44 272 GLN A CA 1
ATOM 2071 C C . GLN A 1 272 ? 3.553 1.889 9.145 1.00 94.44 272 GLN A C 1
ATOM 2073 O O . GLN A 1 272 ? 3.338 1.078 8.237 1.00 94.44 272 GLN A O 1
ATOM 2078 N N . ARG A 1 273 ? 2.595 2.282 9.992 1.00 95.62 273 ARG A N 1
ATOM 2079 C CA . ARG A 1 273 ? 1.164 1.998 9.794 1.00 95.62 273 ARG A CA 1
ATOM 2080 C C . ARG A 1 273 ? 0.620 2.868 8.663 1.00 95.62 273 ARG A C 1
ATOM 2082 O O . ARG A 1 273 ? 0.796 4.080 8.687 1.00 95.62 273 ARG A O 1
ATOM 2089 N N . ALA A 1 274 ? -0.037 2.248 7.689 1.00 93.94 274 ALA A N 1
ATOM 2090 C CA . ALA A 1 274 ? -0.544 2.916 6.491 1.00 93.94 274 ALA A CA 1
ATOM 2091 C C . ALA A 1 274 ? -2.068 3.016 6.425 1.00 93.94 274 ALA A C 1
ATOM 2093 O O . ALA A 1 274 ? -2.592 3.924 5.787 1.00 93.94 274 ALA A O 1
ATOM 2094 N N . LEU A 1 275 ? -2.777 2.098 7.077 1.00 94.88 275 LEU A N 1
ATOM 2095 C CA . LEU A 1 275 ? -4.235 2.052 7.091 1.00 94.88 275 LEU A CA 1
ATOM 2096 C C . LEU A 1 275 ? -4.707 1.626 8.477 1.00 94.88 275 LEU A C 1
ATOM 2098 O O . LEU A 1 275 ? -4.199 0.646 9.033 1.00 94.88 275 LEU A O 1
ATOM 2102 N N . THR A 1 276 ? -5.715 2.328 8.982 1.00 96.75 276 THR A N 1
ATOM 2103 C CA . THR A 1 276 ? -6.525 1.867 10.106 1.00 96.75 276 THR A CA 1
ATOM 2104 C C . THR A 1 276 ? -7.859 1.350 9.593 1.00 96.75 276 THR A C 1
ATOM 2106 O O . THR A 1 276 ? -8.529 1.999 8.789 1.00 96.75 276 THR A O 1
ATOM 2109 N N . VAL A 1 277 ? -8.251 0.184 10.097 1.00 96.94 277 VAL A N 1
ATOM 2110 C CA . VAL A 1 277 ? -9.596 -0.373 9.975 1.00 96.94 277 VAL A CA 1
ATOM 2111 C C . VAL A 1 277 ? -10.202 -0.405 11.373 1.00 96.94 277 VAL A C 1
ATOM 2113 O O . VAL A 1 277 ? -9.851 -1.257 12.191 1.00 96.94 277 VAL A O 1
ATOM 2116 N N . LEU A 1 278 ? -11.095 0.542 11.650 1.00 98.19 278 LEU A N 1
ATOM 2117 C CA . LEU A 1 278 ? -11.848 0.615 12.899 1.00 98.19 278 LEU A CA 1
ATOM 2118 C C . LEU A 1 278 ? -13.228 -0.011 12.684 1.00 98.19 278 LEU A C 1
ATOM 2120 O O . LEU A 1 278 ? -14.097 0.604 12.071 1.00 98.19 278 LEU A O 1
ATOM 2124 N N . VAL A 1 279 ? -13.447 -1.225 13.184 1.00 98.31 279 VAL A N 1
ATOM 2125 C CA . VAL A 1 279 ? -14.751 -1.898 13.091 1.00 98.31 279 VAL A CA 1
ATOM 2126 C C . VAL A 1 279 ? -15.562 -1.651 14.353 1.00 98.31 279 VAL A C 1
ATOM 2128 O O . VAL A 1 279 ? -15.085 -1.920 15.453 1.00 98.31 279 VAL A O 1
ATOM 2131 N N . TYR A 1 280 ? -16.795 -1.172 14.220 1.00 98.38 280 TYR A N 1
ATOM 2132 C CA . TYR A 1 280 ? -17.696 -1.024 15.364 1.00 98.38 280 TYR A CA 1
ATOM 2133 C C . TYR A 1 280 ? -18.326 -2.380 15.702 1.00 98.38 280 TYR A C 1
ATOM 2135 O O . TYR A 1 280 ? -18.907 -3.032 14.836 1.00 98.38 280 TYR A O 1
ATOM 2143 N N . LEU A 1 281 ? -18.183 -2.839 16.947 1.00 98.31 281 LEU A N 1
ATOM 2144 C CA . LEU A 1 281 ? -18.623 -4.182 17.353 1.00 98.31 281 LEU A CA 1
ATOM 2145 C C . LEU A 1 281 ? -20.054 -4.198 17.906 1.00 98.31 281 LEU A C 1
ATOM 2147 O O . LEU A 1 281 ? -20.671 -5.257 17.974 1.00 98.31 281 LEU A O 1
ATOM 2151 N N . ASN A 1 282 ? -20.588 -3.033 18.260 1.00 98.06 282 ASN A N 1
ATOM 2152 C CA . ASN A 1 282 ? -21.960 -2.837 18.709 1.00 98.06 282 ASN A CA 1
ATOM 2153 C C . ASN A 1 282 ? -22.468 -1.435 18.325 1.00 98.06 282 ASN A C 1
ATOM 2155 O O . ASN A 1 282 ? -21.719 -0.640 17.752 1.00 98.06 282 ASN A O 1
ATOM 2159 N N . GLU A 1 283 ? -23.739 -1.155 18.618 1.00 96.38 283 GLU A N 1
ATOM 2160 C CA . GLU A 1 283 ? -24.406 0.119 18.288 1.00 96.38 283 GLU A CA 1
ATOM 2161 C C . GLU A 1 283 ? -25.498 0.532 19.298 1.00 96.38 283 GLU A C 1
ATOM 2163 O O . GLU A 1 283 ? -26.226 1.492 19.080 1.00 96.38 283 GLU A O 1
ATOM 2168 N N . ASP A 1 284 ? -25.600 -0.168 20.428 1.00 96.75 284 ASP A N 1
ATOM 2169 C CA . ASP A 1 284 ? -26.521 0.087 21.541 1.00 96.75 284 ASP A CA 1
ATOM 2170 C C . ASP A 1 284 ? -25.944 1.105 22.547 1.00 96.75 284 ASP A C 1
ATOM 2172 O O . ASP A 1 284 ? -25.778 0.829 23.737 1.00 96.75 284 ASP A O 1
ATOM 2176 N N . PHE A 1 285 ? -25.587 2.295 22.058 1.00 97.25 285 PHE A N 1
ATOM 2177 C CA . PHE A 1 285 ? -25.064 3.405 22.864 1.00 97.25 285 PHE A CA 1
ATOM 2178 C C . PHE A 1 285 ? -25.329 4.762 22.192 1.00 97.25 285 PHE A C 1
ATOM 2180 O O . PHE A 1 285 ? -25.594 4.830 20.993 1.00 97.25 285 PHE A O 1
ATOM 2187 N N . GLU A 1 286 ? -25.216 5.854 22.950 1.00 97.62 286 GLU A N 1
ATOM 2188 C CA . GLU A 1 286 ? -25.340 7.224 22.427 1.00 97.62 286 GLU A CA 1
ATOM 2189 C C . GLU A 1 286 ? -23.989 7.953 22.426 1.00 97.62 286 GLU A C 1
ATOM 2191 O O . GLU A 1 286 ? -23.165 7.769 23.326 1.00 97.62 286 GLU A O 1
ATOM 2196 N N . GLY A 1 287 ? -23.766 8.818 21.433 1.00 97.31 287 GLY A N 1
ATOM 2197 C CA . GLY A 1 287 ? -22.482 9.490 21.210 1.00 97.31 287 GLY A CA 1
ATOM 2198 C C . GLY A 1 287 ? -21.424 8.540 20.641 1.00 97.31 287 GLY A C 1
ATOM 2199 O O . GLY A 1 287 ? -21.730 7.608 19.897 1.00 97.31 287 GLY A O 1
ATOM 2200 N N . GLY A 1 288 ? -20.156 8.751 20.992 1.00 96.88 288 GLY A N 1
ATOM 2201 C CA . GLY A 1 288 ? -19.081 7.839 20.605 1.00 96.88 288 GLY A CA 1
ATOM 2202 C C . GLY A 1 288 ? -18.692 7.891 19.124 1.00 96.88 288 GLY A C 1
ATOM 2203 O O . GLY A 1 288 ? -18.094 6.934 18.628 1.00 96.88 288 GLY A O 1
ATOM 2204 N N . GLU A 1 289 ? -19.005 8.952 18.387 1.00 98.25 289 GLU A N 1
ATOM 2205 C CA . GLU A 1 289 ? -18.620 9.085 16.981 1.00 98.25 289 GLU A CA 1
ATOM 2206 C C . GLU A 1 289 ? -17.099 9.141 16.802 1.00 98.25 289 GLU A C 1
ATOM 2208 O O . GLU A 1 289 ? -16.356 9.604 17.672 1.00 98.25 289 GLU A O 1
ATOM 2213 N N . THR A 1 290 ? -16.620 8.694 15.641 1.00 98.12 290 THR A N 1
ATOM 2214 C CA . THR A 1 290 ? -15.234 8.948 15.229 1.00 98.12 290 THR A CA 1
ATOM 2215 C C . THR A 1 290 ? -15.188 10.270 14.468 1.00 98.12 290 THR A C 1
ATOM 2217 O O . THR A 1 290 ? -15.862 10.423 13.449 1.00 98.12 290 THR A O 1
ATOM 2220 N N . HIS A 1 291 ? -14.417 11.234 14.959 1.00 97.88 291 HIS A N 1
ATOM 2221 C CA . HIS A 1 291 ? -14.326 12.584 14.406 1.00 97.88 291 HIS A CA 1
ATOM 2222 C C . HIS A 1 291 ? -12.961 12.821 13.757 1.00 97.88 291 HIS A C 1
ATOM 2224 O O . HIS A 1 291 ? -11.945 12.584 14.401 1.00 97.88 291 HIS A O 1
ATOM 2230 N N . PHE A 1 292 ? -12.950 13.323 12.520 1.00 96.88 292 PHE A N 1
ATOM 2231 C CA . PHE A 1 292 ? -11.774 13.752 11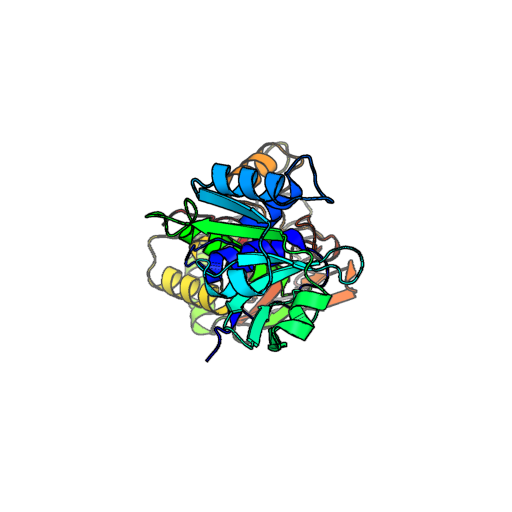.758 1.00 96.88 292 PHE A CA 1
ATOM 2232 C C . PHE A 1 292 ? -11.805 15.281 11.618 1.00 96.88 292 PHE A C 1
ATOM 2234 O O . PHE A 1 292 ? -12.462 15.789 10.702 1.00 96.88 292 PHE A O 1
ATOM 2241 N N . PRO A 1 293 ? -11.123 16.036 12.500 1.00 94.31 293 PRO A N 1
ATOM 2242 C CA . PRO A 1 293 ? -11.281 17.489 12.588 1.00 94.31 293 PRO A CA 1
ATOM 2243 C C . PRO A 1 293 ? -10.878 18.217 11.304 1.00 94.31 293 PRO A C 1
ATOM 2245 O O . PRO A 1 293 ? -11.564 19.132 10.863 1.00 94.31 293 PRO A O 1
ATOM 2248 N N . ARG A 1 294 ? -9.786 17.784 10.662 1.00 93.88 294 ARG A N 1
ATOM 2249 C CA . ARG A 1 294 ? -9.281 18.414 9.430 1.00 93.88 294 ARG A CA 1
ATOM 2250 C C . ARG A 1 294 ? -10.141 18.152 8.199 1.00 93.88 294 ARG A C 1
ATOM 2252 O O . ARG A 1 294 ? -10.027 18.870 7.212 1.00 93.88 294 ARG A O 1
ATOM 2259 N N . LEU A 1 295 ? -10.987 17.128 8.260 1.00 92.44 295 LEU A N 1
ATOM 2260 C CA . LEU A 1 295 ? -11.922 16.772 7.198 1.00 92.44 295 LEU A CA 1
ATOM 2261 C C . LEU A 1 295 ? -13.342 17.261 7.482 1.00 92.44 295 LEU A C 1
ATOM 2263 O O . LEU A 1 295 ? -14.226 16.974 6.679 1.00 92.44 295 LEU A O 1
ATOM 2267 N N . ASP A 1 296 ? -13.556 17.929 8.622 1.00 93.62 296 ASP A N 1
ATOM 2268 C CA . ASP A 1 296 ? -14.872 18.316 9.138 1.00 93.62 296 ASP A CA 1
ATOM 2269 C C . ASP A 1 296 ? -15.891 17.166 9.047 1.00 93.62 296 ASP A C 1
ATOM 2271 O O . ASP A 1 296 ? -17.012 17.298 8.554 1.00 93.62 296 ASP A O 1
ATOM 2275 N N . ARG A 1 297 ? -15.456 15.964 9.452 1.00 95.00 297 ARG A N 1
ATOM 2276 C CA . ARG A 1 297 ? -16.230 14.733 9.263 1.00 95.00 297 ARG A CA 1
ATOM 2277 C C . ARG A 1 297 ? -16.397 13.969 10.560 1.00 95.00 297 ARG A C 1
ATOM 2279 O O . ARG A 1 297 ? -15.424 13.643 11.236 1.00 95.00 297 ARG A O 1
ATOM 2286 N N . LYS A 1 298 ? -17.639 13.593 10.858 1.00 96.81 298 LYS A N 1
ATOM 2287 C CA . LYS A 1 298 ? -17.994 12.660 11.933 1.00 96.81 298 LYS A CA 1
ATOM 2288 C C . LYS A 1 298 ? -18.582 11.389 11.339 1.00 96.81 298 LYS A C 1
ATOM 2290 O O . LYS A 1 298 ? -19.317 11.443 10.354 1.00 96.81 298 LYS A O 1
ATOM 2295 N N . VAL A 1 299 ? -18.238 10.253 11.929 1.00 97.50 299 VAL A N 1
ATOM 2296 C CA . VAL A 1 299 ? -18.734 8.938 11.527 1.00 97.50 299 VAL A CA 1
ATOM 2297 C C . VAL A 1 299 ? -19.456 8.309 12.704 1.00 97.50 299 VAL A C 1
ATOM 2299 O O . VAL A 1 299 ? -18.853 8.044 13.747 1.00 97.50 299 VAL A O 1
ATOM 2302 N N . THR A 1 300 ? -20.751 8.080 12.514 1.00 97.19 300 THR A N 1
ATOM 2303 C CA . THR A 1 300 ? -21.605 7.388 13.475 1.00 97.19 300 THR A CA 1
ATOM 2304 C C . THR A 1 300 ? -21.319 5.885 13.435 1.00 97.19 300 THR A C 1
ATOM 2306 O O . THR A 1 300 ? -21.302 5.309 12.342 1.00 97.19 300 THR A O 1
ATOM 2309 N N . PRO A 1 301 ? -21.090 5.242 14.592 1.00 97.06 301 PRO A N 1
ATOM 2310 C CA . PRO A 1 301 ? -20.895 3.801 14.679 1.00 97.06 301 PRO A CA 1
ATOM 2311 C C . PRO A 1 301 ? -22.085 3.009 14.139 1.00 97.06 301 PRO A C 1
ATOM 2313 O O . PRO A 1 301 ? -23.231 3.349 14.408 1.00 97.06 301 PRO A O 1
ATOM 2316 N N . GLN A 1 302 ? -21.797 1.947 13.389 1.00 97.69 302 GLN A N 1
ATOM 2317 C CA . GLN A 1 302 ? -22.782 0.975 12.912 1.00 97.69 302 GLN A CA 1
ATOM 2318 C C . GLN A 1 302 ? -22.187 -0.413 13.086 1.00 97.69 302 GLN A C 1
ATOM 2320 O O . GLN A 1 302 ? -21.068 -0.661 12.619 1.00 97.69 302 GLN A O 1
ATOM 2325 N N . ARG A 1 303 ? -22.900 -1.310 13.762 1.00 98.31 303 ARG A N 1
ATOM 2326 C CA . ARG A 1 303 ? -22.371 -2.630 14.107 1.00 98.31 303 ARG A CA 1
ATOM 2327 C C . ARG A 1 303 ? -21.922 -3.386 12.852 1.00 98.31 303 ARG A C 1
ATOM 2329 O O . ARG A 1 303 ? -22.620 -3.450 11.844 1.00 98.31 303 ARG A O 1
ATOM 2336 N N . GLY A 1 304 ? -20.722 -3.957 12.914 1.00 97.94 304 GLY A N 1
ATOM 2337 C CA . GLY A 1 304 ? -20.093 -4.692 11.817 1.00 97.94 304 GLY A CA 1
ATOM 2338 C C . GLY A 1 304 ? -19.541 -3.811 10.692 1.00 97.94 304 GLY A C 1
ATOM 2339 O O . GLY A 1 304 ? -18.799 -4.316 9.846 1.00 97.94 304 GLY A O 1
ATOM 2340 N N . ALA A 1 305 ? -19.840 -2.508 10.660 1.00 98.00 305 ALA A N 1
ATOM 2341 C CA . ALA A 1 305 ? -19.252 -1.596 9.690 1.00 98.00 305 ALA A CA 1
ATOM 2342 C C . ALA A 1 305 ? -17.795 -1.279 10.054 1.00 98.00 305 ALA A C 1
ATOM 2344 O O . ALA A 1 305 ? -17.466 -1.017 11.214 1.00 98.00 305 ALA A O 1
ATOM 2345 N N . GLY A 1 306 ? -16.925 -1.296 9.046 1.00 97.31 306 GLY A N 1
ATOM 2346 C CA . GLY A 1 306 ? -15.524 -0.916 9.174 1.00 97.31 306 GLY A CA 1
ATOM 2347 C C . GLY A 1 306 ? -15.279 0.479 8.631 1.00 97.31 306 GLY A C 1
ATOM 2348 O O . GLY A 1 306 ? -15.557 0.752 7.466 1.00 97.31 306 GLY A O 1
ATOM 2349 N N . LEU A 1 307 ? -14.738 1.352 9.465 1.00 97.12 307 LEU A N 1
ATOM 2350 C CA . LEU A 1 307 ? -14.236 2.656 9.076 1.00 97.12 307 LEU A CA 1
ATOM 2351 C C . LEU A 1 307 ? -12.763 2.528 8.669 1.00 97.12 307 LEU A C 1
ATOM 2353 O O . LEU A 1 307 ? -11.900 2.277 9.508 1.00 97.12 307 LEU A O 1
ATOM 2357 N N . LEU A 1 308 ? -12.496 2.686 7.378 1.00 95.31 308 LEU A N 1
ATOM 2358 C CA . LEU A 1 308 ? -11.175 2.623 6.764 1.00 95.31 308 LEU A CA 1
ATOM 2359 C C . LEU A 1 308 ? -10.644 4.044 6.581 1.00 95.31 308 LEU A C 1
ATOM 2361 O O . LEU A 1 308 ? -11.322 4.879 5.980 1.00 95.31 308 LEU A O 1
ATOM 2365 N N . PHE A 1 309 ? -9.437 4.322 7.067 1.00 94.19 309 PHE A N 1
ATOM 2366 C CA . PHE A 1 309 ? -8.777 5.606 6.829 1.00 94.19 309 PHE A CA 1
ATOM 2367 C C . PHE A 1 309 ? -7.259 5.468 6.718 1.00 94.19 309 PHE A C 1
ATOM 2369 O O . PHE A 1 309 ? -6.615 4.754 7.493 1.00 94.19 309 PHE A O 1
ATOM 2376 N N . TYR A 1 310 ? -6.703 6.145 5.715 1.00 93.00 310 TYR A N 1
ATOM 2377 C CA . TYR A 1 310 ? -5.291 6.056 5.348 1.00 93.00 310 TYR A CA 1
ATOM 2378 C C . TYR A 1 310 ? -4.468 7.032 6.170 1.00 93.00 310 TYR A C 1
ATOM 2380 O O . TYR A 1 310 ? -4.882 8.163 6.406 1.00 93.00 310 TYR A O 1
ATOM 2388 N N . LEU A 1 311 ? -3.310 6.566 6.621 1.00 93.56 311 LEU A N 1
ATOM 2389 C CA . LEU A 1 311 ? -2.479 7.260 7.599 1.00 93.56 311 LEU A CA 1
ATOM 2390 C C . LEU A 1 311 ? -1.297 7.997 6.971 1.00 93.56 311 LEU A C 1
ATOM 2392 O O . LEU A 1 311 ? -0.621 8.745 7.674 1.00 93.56 311 LEU A O 1
ATOM 2396 N N . LEU A 1 312 ? -1.020 7.761 5.686 1.00 91.31 312 LEU A N 1
ATOM 2397 C CA . LEU A 1 312 ? 0.152 8.282 4.988 1.00 91.31 312 LEU A CA 1
ATOM 2398 C C . LEU A 1 312 ? -0.245 9.094 3.758 1.00 91.31 312 LEU A C 1
ATOM 2400 O O . LEU A 1 312 ? -1.198 8.756 3.058 1.00 91.31 312 LEU A O 1
ATOM 2404 N N . ASP A 1 313 ? 0.519 10.148 3.493 1.00 86.75 313 ASP A N 1
ATOM 2405 C CA . ASP A 1 313 ? 0.394 10.964 2.297 1.00 86.75 313 ASP A CA 1
ATOM 2406 C C . ASP A 1 313 ? 1.076 10.301 1.084 1.00 86.75 313 ASP A C 1
ATOM 2408 O O . ASP A 1 313 ? 1.688 9.235 1.168 1.00 86.75 313 ASP A O 1
ATOM 2412 N N . ARG A 1 314 ? 1.019 10.971 -0.075 1.00 80.00 314 ARG A N 1
ATOM 2413 C CA . ARG A 1 314 ? 1.647 10.496 -1.325 1.00 80.00 314 ARG A CA 1
ATOM 2414 C C . ARG A 1 314 ? 3.169 10.312 -1.249 1.00 80.00 314 ARG A C 1
ATOM 2416 O O . ARG A 1 314 ? 3.754 9.763 -2.179 1.00 80.00 314 ARG A O 1
ATOM 2423 N N . HIS A 1 315 ? 3.806 10.826 -0.201 1.00 81.75 315 HIS A N 1
ATOM 2424 C CA . HIS A 1 315 ? 5.242 10.728 0.050 1.00 81.75 315 HIS A CA 1
ATOM 2425 C C . HIS A 1 315 ? 5.561 9.697 1.140 1.00 81.75 315 HIS A C 1
ATOM 2427 O O . HIS A 1 315 ? 6.717 9.573 1.547 1.00 81.75 315 HIS A O 1
ATOM 2433 N N . GLY A 1 316 ? 4.556 8.961 1.627 1.00 83.75 316 GLY A N 1
ATOM 2434 C CA . GLY A 1 316 ? 4.706 7.973 2.690 1.00 83.75 316 GLY A CA 1
ATOM 2435 C C . GLY A 1 316 ? 4.924 8.588 4.074 1.00 83.75 316 GLY A C 1
ATOM 2436 O O . GLY A 1 316 ? 5.425 7.902 4.965 1.00 83.75 316 GLY A O 1
ATOM 2437 N N . LYS A 1 317 ? 4.596 9.872 4.267 1.00 88.31 317 LYS A N 1
ATOM 2438 C CA . LYS A 1 317 ? 4.700 10.563 5.561 1.00 88.31 317 LYS A CA 1
ATOM 2439 C C . LYS A 1 317 ? 3.346 10.593 6.269 1.00 88.31 317 LYS A C 1
ATOM 2441 O O . LYS A 1 317 ? 2.335 10.588 5.578 1.00 88.31 317 LYS A O 1
ATOM 2446 N N . PRO A 1 318 ? 3.301 10.638 7.617 1.00 91.62 318 PRO A N 1
ATOM 2447 C CA . PRO A 1 318 ? 2.044 10.748 8.355 1.00 91.62 318 PRO A CA 1
ATOM 2448 C C . PRO A 1 318 ? 1.154 11.872 7.813 1.00 91.62 318 PRO A C 1
ATOM 2450 O O . PRO A 1 318 ? 1.557 13.036 7.833 1.00 91.62 318 PRO A O 1
ATOM 2453 N N . ASP A 1 319 ? -0.040 11.521 7.331 1.00 91.44 319 ASP A N 1
ATOM 2454 C CA . ASP A 1 319 ? -0.996 12.480 6.781 1.00 91.44 319 ASP A CA 1
ATOM 2455 C C . ASP A 1 319 ? -1.704 13.205 7.937 1.00 91.44 319 ASP A C 1
ATOM 2457 O O . ASP A 1 319 ? -2.416 12.571 8.726 1.00 91.44 319 ASP A O 1
ATOM 2461 N N . PRO A 1 320 ? -1.554 14.534 8.071 1.00 91.56 320 PRO A N 1
ATOM 2462 C CA . PRO A 1 320 ? -2.246 15.281 9.109 1.00 91.56 320 PRO A CA 1
ATOM 2463 C C . PRO A 1 320 ? -3.773 15.166 9.044 1.00 91.56 320 PRO A C 1
ATOM 2465 O O . PRO A 1 320 ? -4.427 15.331 10.076 1.00 91.56 320 PRO A O 1
ATOM 2468 N N . ASP A 1 321 ? -4.344 14.897 7.869 1.00 92.00 321 ASP A N 1
ATOM 2469 C CA . ASP A 1 321 ? -5.790 14.784 7.677 1.00 92.00 321 ASP A CA 1
ATOM 2470 C C . ASP A 1 321 ? -6.367 13.468 8.219 1.00 92.00 321 ASP A C 1
ATOM 2472 O O . ASP A 1 321 ? -7.579 13.356 8.408 1.00 92.00 321 ASP A O 1
ATOM 2476 N N . ALA A 1 322 ? -5.501 12.504 8.543 1.00 92.94 322 ALA A N 1
ATOM 2477 C CA . ALA A 1 322 ? -5.856 11.266 9.229 1.00 92.94 322 ALA A CA 1
ATOM 2478 C C . ALA A 1 322 ? -5.997 11.434 10.755 1.00 92.94 322 ALA A C 1
ATOM 2480 O O . ALA A 1 322 ? -6.319 10.471 11.463 1.00 92.94 322 ALA A O 1
ATOM 2481 N N . ARG A 1 323 ? -5.746 12.643 11.287 1.00 94.88 323 ARG A N 1
ATOM 2482 C CA . ARG A 1 323 ? -5.975 12.942 12.705 1.00 94.88 323 ARG A CA 1
ATOM 2483 C C . ARG A 1 323 ? -7.430 12.707 13.053 1.00 94.88 323 ARG A C 1
ATOM 2485 O O . ARG A 1 323 ? -8.329 13.223 12.389 1.00 94.88 323 ARG A O 1
ATOM 2492 N N . HIS A 1 324 ? -7.644 11.947 14.116 1.00 97.25 324 HIS A N 1
ATOM 2493 C CA . HIS A 1 324 ? -8.980 11.562 14.525 1.00 97.25 324 HIS A CA 1
ATOM 2494 C C . HIS A 1 324 ? -9.109 11.447 16.041 1.00 97.25 324 HIS A C 1
ATOM 2496 O O . HIS A 1 324 ? -8.125 11.325 16.770 1.00 97.25 324 HIS A O 1
ATOM 2502 N N . ALA A 1 325 ? -10.349 11.509 16.510 1.00 96.88 325 ALA A N 1
ATOM 2503 C CA . ALA A 1 325 ? -10.725 11.374 17.907 1.00 96.88 325 ALA A CA 1
ATOM 2504 C C . ALA A 1 325 ? -11.935 10.444 18.037 1.00 96.88 325 ALA A C 1
ATOM 2506 O O . ALA A 1 325 ? -12.814 10.423 17.172 1.00 96.88 325 ALA A O 1
ATOM 2507 N N . GLY A 1 326 ? -12.002 9.706 19.141 1.00 96.94 326 GLY A N 1
ATOM 2508 C CA . GLY A 1 326 ? -13.235 9.067 19.590 1.00 96.94 326 GLY A CA 1
ATOM 2509 C C . GLY A 1 326 ? -13.970 10.028 20.515 1.00 96.94 326 GLY A C 1
ATOM 2510 O O . GLY A 1 326 ? -13.478 10.295 21.614 1.00 96.94 326 GLY A O 1
ATOM 2511 N N . LEU A 1 327 ? -15.112 10.554 20.072 1.00 96.94 327 LEU A N 1
ATOM 2512 C CA . LEU A 1 327 ? -15.933 11.453 20.881 1.00 96.94 327 LEU A CA 1
ATOM 2513 C C . LEU A 1 327 ? -16.495 10.729 22.119 1.00 96.94 327 LEU A C 1
ATOM 2515 O O . LEU A 1 327 ? -16.540 9.495 22.134 1.00 96.94 327 LEU A O 1
ATOM 2519 N N . PRO A 1 328 ? -16.903 11.470 23.167 1.00 96.56 328 PRO A N 1
ATOM 2520 C CA . PRO A 1 328 ? -17.448 10.866 24.375 1.00 96.56 328 PRO A CA 1
ATOM 2521 C C . PRO A 1 328 ? -18.674 9.995 24.102 1.00 96.56 328 PRO A C 1
ATOM 2523 O O . PRO A 1 328 ? -19.554 10.371 23.326 1.00 96.56 328 PRO A O 1
ATOM 2526 N N . VAL A 1 329 ? -18.744 8.850 24.779 1.00 97.62 329 VAL A N 1
ATOM 2527 C CA . VAL A 1 329 ? -19.980 8.063 24.892 1.00 97.62 329 VAL A CA 1
ATOM 2528 C C . VAL A 1 329 ? -20.871 8.728 25.939 1.00 97.62 329 VAL A C 1
ATOM 2530 O O . VAL A 1 329 ? -20.403 9.030 27.035 1.00 97.62 329 VAL A O 1
ATOM 2533 N N . PHE A 1 330 ? -22.141 8.969 25.633 1.00 96.06 330 PHE A N 1
ATOM 2534 C CA . PHE A 1 330 ? -23.081 9.611 26.558 1.00 96.06 330 PHE A CA 1
ATOM 2535 C C . PHE A 1 330 ? -23.854 8.594 27.400 1.00 96.06 330 PHE A C 1
ATOM 2537 O O . PHE A 1 330 ? -24.019 8.793 28.602 1.00 96.06 330 PHE A O 1
ATOM 2544 N N . SER A 1 331 ? -24.276 7.484 26.794 1.00 97.44 331 SER A N 1
ATOM 2545 C CA . SER A 1 331 ? -24.987 6.392 27.464 1.00 97.44 331 SER A CA 1
ATOM 2546 C C . SER A 1 331 ? -24.637 5.049 26.817 1.00 97.44 331 SER A C 1
ATOM 2548 O O . SER A 1 331 ? -24.209 5.007 25.666 1.00 97.44 331 SER A O 1
ATOM 2550 N N . GLY A 1 332 ? -24.775 3.948 27.561 1.00 97.19 332 GLY A N 1
ATOM 2551 C CA . GLY A 1 332 ? -24.377 2.613 27.100 1.00 97.19 332 GLY A CA 1
ATOM 2552 C C . GLY A 1 332 ? -22.863 2.369 27.162 1.00 97.19 332 GLY A C 1
ATOM 2553 O O . GLY A 1 332 ? -22.141 2.977 27.956 1.00 97.19 332 GLY A O 1
ATOM 2554 N N . THR A 1 333 ? -22.371 1.420 26.366 1.00 97.62 333 THR A N 1
ATOM 2555 C CA . THR A 1 333 ? -20.939 1.094 26.264 1.00 97.62 333 THR A CA 1
ATOM 2556 C C . THR A 1 333 ? -20.588 0.825 24.810 1.00 97.62 333 THR A C 1
ATOM 2558 O O . THR A 1 333 ? -21.175 -0.054 24.189 1.00 97.62 333 THR A O 1
ATOM 2561 N N . LYS A 1 334 ? -19.605 1.545 24.271 1.00 98.06 334 LYS A N 1
ATOM 2562 C CA . LYS A 1 334 ? -19.106 1.342 22.909 1.00 98.06 334 LYS A CA 1
ATOM 2563 C C . LYS A 1 334 ? -17.958 0.343 22.898 1.00 98.06 334 LYS A C 1
ATOM 2565 O O . LYS A 1 334 ? -16.984 0.495 23.640 1.00 98.06 334 LYS A O 1
ATOM 2570 N N . TYR A 1 335 ? -18.014 -0.591 21.958 1.00 98.31 335 TYR A N 1
ATOM 2571 C CA . TYR A 1 335 ? -16.924 -1.489 21.615 1.00 98.31 335 TYR A CA 1
ATOM 2572 C C . TYR A 1 335 ? -16.509 -1.312 20.157 1.00 98.31 335 TYR A C 1
ATOM 2574 O O . TYR A 1 335 ? -17.337 -1.216 19.249 1.00 98.31 335 TYR A O 1
ATOM 2582 N N . ALA A 1 336 ? -15.204 -1.299 19.917 1.00 97.88 336 ALA A N 1
ATOM 2583 C CA . ALA A 1 336 ? -14.659 -1.277 18.568 1.00 97.88 336 ALA A CA 1
ATOM 2584 C C . ALA A 1 336 ? -13.406 -2.145 18.467 1.00 97.88 336 ALA A C 1
ATOM 2586 O O . ALA A 1 336 ? -12.777 -2.468 19.472 1.00 97.88 336 ALA A O 1
ATOM 2587 N N . LEU A 1 337 ? -13.042 -2.508 17.247 1.00 97.69 337 LEU A N 1
ATOM 2588 C CA . LEU A 1 337 ? -11.852 -3.266 16.908 1.00 97.69 337 LEU A CA 1
ATOM 2589 C C . LEU A 1 337 ? -10.954 -2.410 16.019 1.00 97.69 337 LEU A C 1
ATOM 2591 O O . LEU A 1 337 ? -11.372 -2.018 14.935 1.00 97.69 337 LEU A O 1
ATOM 2595 N N . ASN A 1 338 ? -9.717 -2.182 16.448 1.00 97.00 338 ASN A N 1
ATOM 2596 C CA . ASN A 1 338 ? -8.671 -1.635 15.595 1.00 97.00 338 ASN A CA 1
ATOM 2597 C C . ASN A 1 338 ? -7.895 -2.763 14.920 1.00 97.00 338 ASN A C 1
ATOM 2599 O O . ASN A 1 338 ? -7.434 -3.699 15.584 1.00 97.00 338 ASN A O 1
ATOM 2603 N N . VAL A 1 339 ? -7.703 -2.615 13.613 1.00 96.25 339 VAL A N 1
ATOM 2604 C CA . VAL A 1 339 ? -6.756 -3.395 12.819 1.00 96.25 339 VAL A CA 1
ATOM 2605 C C . VAL A 1 339 ? -5.880 -2.418 12.053 1.00 96.25 339 VAL A C 1
ATOM 2607 O O . VAL A 1 339 ? -6.373 -1.626 11.250 1.00 96.25 339 VAL A O 1
ATOM 2610 N N . TRP A 1 340 ? -4.577 -2.468 12.309 1.00 96.44 340 TRP A N 1
ATOM 2611 C CA . TRP A 1 340 ? -3.603 -1.637 11.609 1.00 96.44 340 TRP A CA 1
ATOM 2612 C C . TRP A 1 340 ? -2.896 -2.444 10.532 1.00 96.44 340 TRP A C 1
ATOM 2614 O O . TRP A 1 340 ? -2.442 -3.561 10.787 1.00 96.44 340 TRP A O 1
ATOM 2624 N N . VAL A 1 341 ? -2.778 -1.869 9.339 1.00 95.31 341 VAL A N 1
ATOM 2625 C CA . VAL A 1 341 ? -2.007 -2.448 8.234 1.00 95.31 341 VAL A CA 1
ATOM 2626 C C . VAL A 1 341 ? -0.683 -1.709 8.117 1.00 95.31 341 VAL A C 1
ATOM 2628 O O . VAL A 1 341 ? -0.641 -0.478 8.036 1.00 95.31 341 VAL A O 1
ATOM 2631 N N . ARG A 1 342 ? 0.408 -2.468 8.126 1.00 95.31 342 ARG A N 1
ATOM 2632 C CA . ARG A 1 342 ? 1.779 -1.975 8.007 1.00 95.31 342 ARG A CA 1
ATOM 2633 C C . ARG A 1 342 ? 2.202 -1.806 6.550 1.00 95.31 342 ARG A C 1
ATOM 2635 O O . ARG A 1 342 ? 1.608 -2.375 5.642 1.00 95.31 342 ARG A O 1
ATOM 2642 N N . THR A 1 343 ? 3.265 -1.039 6.329 1.00 92.69 343 THR A N 1
ATOM 2643 C CA . THR A 1 343 ? 3.941 -0.910 5.022 1.00 92.69 343 THR A CA 1
ATOM 2644 C C . THR A 1 343 ? 4.934 -2.044 4.745 1.00 92.69 343 THR A C 1
ATOM 2646 O O . THR A 1 343 ? 5.355 -2.226 3.604 1.00 92.69 343 THR A O 1
ATOM 2649 N N . ARG A 1 344 ? 5.301 -2.831 5.764 1.00 92.44 344 ARG A N 1
ATOM 2650 C CA . ARG A 1 344 ? 6.091 -4.067 5.647 1.00 92.44 344 ARG A CA 1
ATOM 2651 C C . ARG A 1 344 ? 5.397 -5.187 6.433 1.00 92.44 344 ARG A C 1
ATOM 2653 O O . ARG A 1 344 ? 4.537 -4.882 7.258 1.00 92.44 344 ARG A O 1
ATOM 2660 N N . PRO A 1 345 ? 5.741 -6.465 6.207 1.00 92.56 345 PRO A N 1
ATOM 2661 C CA . PRO A 1 345 ? 5.198 -7.554 7.007 1.00 92.56 345 PRO A CA 1
ATOM 2662 C C . PRO A 1 345 ? 5.382 -7.307 8.512 1.00 92.56 345 PRO A C 1
ATOM 2664 O O . PRO A 1 345 ? 6.484 -7.030 8.984 1.00 92.56 345 PRO A O 1
ATOM 2667 N N . PHE A 1 346 ? 4.285 -7.388 9.264 1.00 91.56 346 PHE A N 1
ATOM 2668 C CA . PHE A 1 346 ? 4.276 -7.310 10.725 1.00 91.56 346 PHE A CA 1
ATOM 2669 C C . PHE A 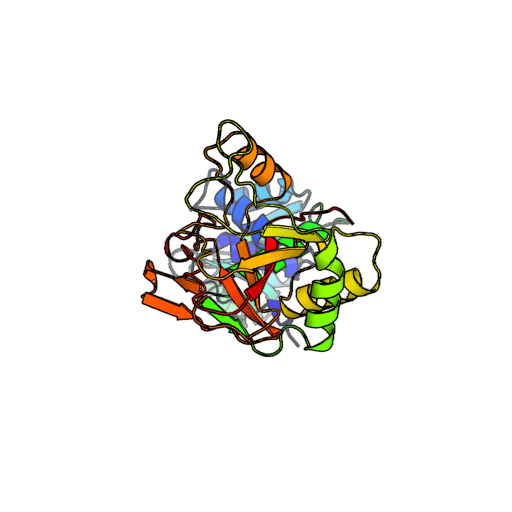1 346 ? 4.763 -8.619 11.365 1.00 91.56 346 PHE A C 1
ATOM 2671 O O . PHE A 1 346 ? 5.351 -8.613 12.448 1.00 91.56 346 PHE A O 1
ATOM 2678 N N . ARG A 1 347 ? 4.527 -9.733 10.671 1.00 86.00 347 ARG A N 1
ATOM 2679 C CA . ARG A 1 347 ? 4.945 -11.093 11.018 1.00 86.00 347 ARG A CA 1
ATOM 2680 C C . ARG A 1 347 ? 5.572 -11.759 9.799 1.00 86.00 347 ARG A C 1
ATOM 2682 O O . ARG A 1 347 ? 5.214 -11.420 8.670 1.00 86.00 347 ARG A O 1
ATOM 2689 N N . GLU A 1 348 ? 6.505 -12.666 10.049 1.00 76.81 348 GLU A N 1
ATOM 2690 C CA . GLU A 1 348 ? 7.029 -13.557 9.014 1.00 76.81 348 GLU A CA 1
ATOM 2691 C C . GLU A 1 348 ? 6.021 -14.683 8.730 1.00 76.81 348 GLU A C 1
ATOM 2693 O O . GLU A 1 348 ? 5.018 -14.796 9.444 1.00 76.81 348 GLU A O 1
ATOM 2698 N N . GLU A 1 349 ? 6.231 -15.412 7.630 1.00 58.25 349 GLU A N 1
ATOM 2699 C CA . GLU A 1 349 ? 5.382 -16.548 7.231 1.00 58.25 349 GLU A CA 1
ATOM 2700 C C . GLU A 1 349 ? 5.443 -17.718 8.216 1.00 58.25 349 GLU A C 1
ATOM 2702 O O . GLU A 1 349 ? 6.530 -17.970 8.788 1.00 58.25 349 GLU A O 1
#

Secondary structure (DSSP, 8-state):
---GGG----SS-HHHHHHHHHHHHTT-B--HHHHHHHHHHSTTTTS--HHHHHHHHHHTT-EEEEEE--TGGGGGS-S-EEEEE-GGG-EEEEEEEE-SSEEEEEETTTEEEEEEHHHHHTT--SEEEEEE-TT--B-TTHHHHHHHHHHHHHHHH---SEEEETTSS-HHHHHHHHHHHGGG-EEPPEEETTEEE--TTB--EEEEE-SSS-HHHHHHHHHHHHHHTS-GGGBPPEEEEEEETT--EEEE-SS--TTSHHHHHHHHHH--EEEEEEEE----EEE--EEEGGGTEEE---TT-EEEEE-B-TTSSBPGGG-EEEPPEEEEEEEEEEEEEESS-SS--

Foldseek 3Di:
DDDPVQPDPDPPQQQLNLLVNQLVLLLAQDDSVLSVCQCCPQPCPPPQDLVNSQVSCVVQVKHKDKDQDALQCVQVDDDFKWFWWQPPNTGIKTFGHHDNFWTWIAGNNPGIDIGTSVVRRVGGRRIIMDIDCDPHRYGVPSVQVVQLSQLVCLLQVCPPQKDKAPQLDDLVVLVVVCVVQVVFWDFDWDQDLVGTDNDPQFGKTKGWADDDDDVVLVVSLCSSCVVSSHGSLQKDTKIKIKAAAFGKHDWDAPWFDCVHPVSVVLCVVNNIFFKKKKAWSDQPFPAFWKDQVLVRDTHRHDHNMIMMGTQADPVRHGDSSNTIMGTGTHHDMTMIMIMTGHSGGPDDD

pLDDT: mean 87.61, std 13.6, range [34.03, 98.38]

InterPro domains:
  IPR005074 Peptidase C39, bacteriocin processing [PS50990] (8-131)
  IPR005123 Oxoglutarate/iron-dependent dioxygenase domain [PS51471] (233-343)
  IPR006620 Prolyl 4-hydroxylase, alpha subunit [SM00702] (160-342)
  IPR044862 Prolyl 4-hydroxylase alpha subunit, Fe(2+) 2OG dioxygenase domain [PF13640] (238-342)
  IPR045054 Prolyl 4-hydroxylase [PTHR10869] (158-345)

Organism: NCBI:txid158755